Protein AF-A0A953H3J9-F1 (afdb_monomer_lite)

Sequence (188 aa):
MSQSDVQFYLTNGKVARFTVETGWIMENVHPNKLFSQPQIVVATPSSLAAFPSHHVALVDIATERQLGWAFPPEVSDIRLVSVEYFLEQTQNIRTDRPEPPKAGESAKGHVVAELAGVEPLHLEYSTIVRGKLDQRMVVNQLLSQPALLARREDDKGMTLLNIANLARLTFYPGPPERPTTAWPAQSV

Structure (mmCIF, N/CA/C/O backbone):
data_AF-A0A953H3J9-F1
#
_entry.id   AF-A0A953H3J9-F1
#
loop_
_atom_site.group_PDB
_atom_site.id
_atom_site.type_symbol
_atom_site.label_atom_id
_atom_site.label_alt_id
_atom_site.label_comp_id
_atom_site.label_asym_id
_atom_site.label_entity_id
_atom_site.label_seq_id
_atom_site.pdbx_PDB_ins_code
_atom_site.Cartn_x
_atom_site.Cartn_y
_atom_site.Cartn_z
_atom_site.occupancy
_atom_site.B_iso_or_equiv
_atom_site.auth_seq_id
_atom_site.auth_comp_id
_atom_site.auth_asym_id
_atom_site.auth_atom_id
_atom_site.pdbx_PDB_model_num
ATOM 1 N N . MET A 1 1 ? -0.580 16.442 22.863 1.00 70.00 1 MET A N 1
ATOM 2 C CA . MET A 1 1 ? -0.168 15.194 22.182 1.00 70.00 1 MET A CA 1
ATOM 3 C C . MET A 1 1 ? -0.601 15.300 20.730 1.00 70.00 1 MET A C 1
ATOM 5 O O . MET A 1 1 ? -1.676 15.839 20.498 1.00 70.00 1 MET A O 1
ATOM 9 N N . SER A 1 2 ? 0.237 14.912 19.764 1.00 89.81 2 SER A N 1
ATOM 10 C CA . SER A 1 2 ? -0.165 14.945 18.350 1.00 89.81 2 SER A CA 1
ATOM 11 C C . SER A 1 2 ? -1.103 13.777 18.054 1.00 89.81 2 SER A C 1
ATOM 13 O O . SER A 1 2 ? -0.903 12.675 18.568 1.00 89.81 2 SER A O 1
ATOM 15 N N . GLN A 1 3 ? -2.120 14.031 17.241 1.00 93.94 3 GLN A N 1
ATOM 16 C CA . GLN A 1 3 ? -3.081 13.029 16.803 1.00 93.94 3 GLN A CA 1
ATOM 17 C C . GLN A 1 3 ? -2.914 12.761 15.309 1.00 93.94 3 GLN A C 1
ATOM 19 O O . GLN A 1 3 ? -2.427 13.613 14.566 1.00 93.94 3 GLN A O 1
ATOM 24 N N . SER A 1 4 ? -3.294 11.559 14.900 1.00 96.12 4 SER A N 1
ATOM 25 C CA . SER A 1 4 ? -3.276 11.097 13.519 1.00 96.12 4 SER A CA 1
ATOM 26 C C . SER A 1 4 ? -4.639 10.517 13.175 1.00 96.12 4 SER A C 1
ATOM 28 O O . SER A 1 4 ? -5.205 9.759 13.970 1.00 96.12 4 SER A O 1
ATOM 30 N N . ASP A 1 5 ? -5.144 10.846 11.993 1.00 97.56 5 ASP A N 1
ATOM 31 C CA . ASP A 1 5 ? -6.379 10.260 11.488 1.00 97.56 5 ASP A CA 1
ATOM 32 C C . ASP A 1 5 ? -6.048 8.951 10.781 1.00 97.56 5 ASP A C 1
ATOM 34 O O . ASP A 1 5 ? -5.236 8.908 9.858 1.00 97.56 5 ASP A O 1
ATOM 38 N N . VAL A 1 6 ? -6.665 7.870 11.241 1.00 98.00 6 VAL A N 1
ATOM 39 C CA . VAL A 1 6 ? -6.447 6.513 10.749 1.00 98.00 6 VAL A CA 1
ATOM 40 C C . VAL A 1 6 ? -7.728 6.011 10.106 1.00 98.00 6 VAL A C 1
ATOM 42 O O . VAL A 1 6 ? -8.793 5.990 10.729 1.00 98.00 6 VAL A O 1
ATOM 45 N N . GLN A 1 7 ? -7.623 5.576 8.857 1.00 98.31 7 GLN A N 1
ATOM 46 C CA . GLN A 1 7 ? -8.726 5.019 8.092 1.00 98.31 7 GLN A CA 1
ATOM 47 C C . GLN A 1 7 ? -8.432 3.567 7.723 1.00 98.31 7 GLN A C 1
ATOM 49 O O . GLN A 1 7 ? -7.394 3.256 7.145 1.00 98.31 7 GLN A O 1
ATOM 54 N N . PHE A 1 8 ? -9.369 2.680 8.038 1.00 98.38 8 PHE A N 1
ATOM 55 C CA . PHE A 1 8 ? -9.342 1.274 7.654 1.00 98.38 8 PHE A CA 1
ATOM 56 C C . PHE A 1 8 ? -10.305 1.080 6.496 1.00 98.38 8 PHE A C 1
ATOM 58 O O . PHE A 1 8 ? -11.520 1.199 6.673 1.00 98.38 8 PHE A O 1
ATOM 65 N N . TYR A 1 9 ? -9.766 0.778 5.323 1.00 98.44 9 TYR A N 1
ATOM 66 C CA . TYR A 1 9 ? -10.551 0.460 4.141 1.00 98.44 9 TYR A CA 1
ATOM 67 C C . TYR A 1 9 ? -10.759 -1.045 4.114 1.00 98.44 9 TYR A C 1
ATOM 69 O O . TYR A 1 9 ? -9.801 -1.820 4.145 1.00 98.44 9 TYR A O 1
ATOM 77 N N . LEU A 1 10 ? -12.018 -1.458 4.113 1.00 98.38 10 LEU A N 1
ATOM 78 C CA . LEU A 1 10 ? -12.403 -2.855 4.190 1.00 98.38 10 LEU A CA 1
ATOM 79 C C . LEU A 1 10 ? -12.681 -3.417 2.800 1.00 98.38 10 LEU A C 1
ATOM 81 O O . LEU A 1 10 ? -13.131 -2.708 1.904 1.00 98.38 10 LEU A O 1
ATOM 85 N N . THR A 1 11 ? -12.505 -4.726 2.646 1.00 97.94 11 THR A N 1
ATOM 86 C CA . THR A 1 11 ? -12.709 -5.430 1.367 1.00 97.94 11 THR A CA 1
ATOM 87 C C . THR A 1 11 ? -14.149 -5.396 0.851 1.00 97.94 11 THR A C 1
ATOM 89 O O . THR A 1 11 ? -14.410 -5.723 -0.302 1.00 97.94 11 THR A O 1
ATOM 92 N N . ASN A 1 12 ? -15.098 -4.971 1.688 1.00 96.94 12 ASN A N 1
ATOM 93 C CA . ASN A 1 12 ? -16.498 -4.754 1.328 1.00 96.94 12 ASN A CA 1
ATOM 94 C C . ASN A 1 12 ? -16.815 -3.299 0.921 1.00 96.94 12 ASN A C 1
ATOM 96 O O . ASN A 1 12 ? -17.990 -2.938 0.855 1.00 96.94 12 ASN A O 1
ATOM 100 N N . GLY A 1 13 ? -15.799 -2.453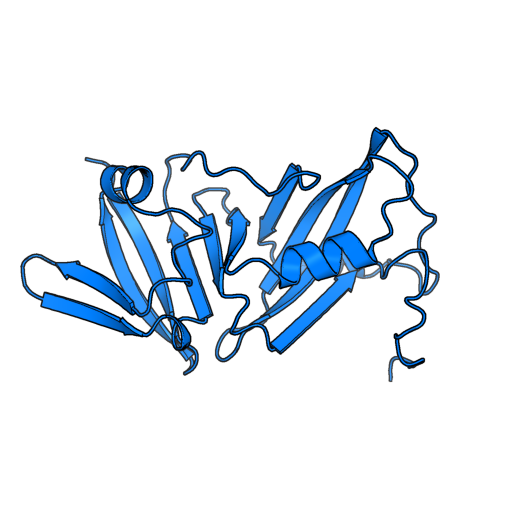 0.724 1.00 96.56 13 GLY A N 1
ATOM 101 C CA . GLY A 1 13 ? -15.952 -1.048 0.334 1.00 96.56 13 GLY A CA 1
ATOM 102 C C . GLY A 1 13 ? -16.269 -0.081 1.472 1.00 96.56 13 GLY A C 1
ATOM 103 O O . GLY A 1 13 ? -16.396 1.120 1.243 1.00 96.56 13 GLY A O 1
ATOM 104 N N . LYS A 1 14 ? -16.403 -0.557 2.716 1.00 97.88 14 LYS A N 1
ATOM 105 C CA . LYS A 1 14 ? -16.619 0.326 3.871 1.00 97.88 14 LYS A CA 1
ATOM 106 C C . LYS A 1 14 ? -15.305 0.906 4.376 1.00 97.88 14 LYS A C 1
ATOM 108 O O . LYS A 1 14 ? -14.266 0.255 4.333 1.00 97.88 14 LYS A O 1
ATOM 113 N N . VAL A 1 15 ? -15.390 2.102 4.954 1.00 98.19 15 VAL A N 1
ATOM 114 C CA . VAL A 1 15 ? -14.260 2.776 5.599 1.00 98.19 15 VAL A CA 1
ATOM 115 C C . VAL A 1 15 ? -14.596 3.048 7.060 1.00 98.19 15 VAL A C 1
ATOM 117 O O . VAL A 1 15 ? -15.596 3.704 7.356 1.00 98.19 15 VAL A O 1
ATOM 120 N N . ALA A 1 16 ? -13.761 2.558 7.975 1.00 98.00 16 ALA A N 1
ATOM 121 C CA . ALA A 1 16 ? -13.821 2.909 9.392 1.00 98.00 16 ALA A CA 1
ATOM 122 C C . ALA A 1 16 ? -12.760 3.969 9.703 1.00 98.00 16 ALA A C 1
ATOM 124 O O . ALA A 1 16 ? -11.637 3.874 9.215 1.00 98.00 16 ALA A O 1
ATOM 125 N N . ARG A 1 17 ? -13.111 4.984 10.497 1.00 98.06 17 ARG A N 1
ATOM 126 C CA . ARG A 1 17 ? -12.241 6.132 10.784 1.00 98.06 17 ARG A CA 1
ATOM 127 C C . ARG A 1 17 ? -12.049 6.294 12.281 1.00 98.06 17 ARG A C 1
ATOM 129 O O . ARG A 1 17 ? -13.020 6.223 13.032 1.00 98.06 17 ARG A O 1
ATOM 136 N N . PHE A 1 18 ? -10.812 6.539 12.687 1.00 97.56 18 PHE A N 1
ATOM 137 C CA . PHE A 1 18 ? -10.422 6.729 14.077 1.00 97.56 18 PHE A CA 1
ATOM 138 C C . PHE A 1 18 ? -9.365 7.817 14.173 1.00 97.56 18 PHE A C 1
ATOM 140 O O . PHE A 1 18 ? -8.574 8.000 13.255 1.00 97.56 18 PHE A O 1
ATOM 147 N N . THR A 1 19 ? -9.308 8.476 15.320 1.00 96.69 19 THR A N 1
ATOM 148 C CA . THR A 1 19 ? -8.196 9.356 15.667 1.00 96.69 19 THR A CA 1
ATOM 149 C C . THR A 1 19 ? -7.349 8.645 16.712 1.00 96.69 19 THR A C 1
ATOM 151 O O . THR A 1 19 ? -7.864 8.207 17.742 1.00 96.69 19 THR A O 1
ATOM 154 N N . VAL A 1 20 ? -6.057 8.492 16.434 1.00 95.56 20 VAL A N 1
ATOM 155 C CA . VAL A 1 20 ? -5.110 7.746 17.271 1.00 95.56 20 VAL A CA 1
ATOM 156 C C . VAL A 1 20 ? -3.949 8.664 17.637 1.00 95.56 20 VAL A C 1
ATOM 158 O O . VAL A 1 20 ? -3.554 9.531 16.858 1.00 95.56 20 VAL A O 1
ATOM 161 N N . GLU A 1 21 ? -3.396 8.508 18.836 1.00 94.94 21 GLU A N 1
ATOM 162 C CA . GLU A 1 21 ? -2.200 9.253 19.219 1.00 94.94 21 GLU A CA 1
ATOM 163 C C . GLU A 1 21 ? -1.016 8.860 18.325 1.00 94.94 21 GLU A C 1
ATOM 165 O O . GLU A 1 21 ? -0.670 7.684 18.210 1.00 94.94 21 GLU A O 1
ATOM 170 N N . THR A 1 22 ? -0.357 9.845 17.709 1.00 94.19 22 THR A N 1
ATOM 171 C CA . THR A 1 22 ? 0.735 9.578 16.760 1.00 94.19 22 THR A CA 1
ATOM 172 C C . THR A 1 22 ? 1.899 8.836 17.412 1.00 94.19 22 THR A C 1
ATOM 174 O O . THR A 1 22 ? 2.502 7.973 16.782 1.00 94.19 22 THR A O 1
ATOM 177 N N . GLY A 1 23 ? 2.213 9.158 18.674 1.00 93.88 23 GLY A N 1
ATOM 178 C CA . GLY A 1 23 ? 3.274 8.482 19.428 1.00 93.88 23 GLY A CA 1
ATOM 179 C C . GLY A 1 23 ? 3.002 6.987 19.570 1.00 93.88 23 GLY A C 1
ATOM 180 O O . GLY A 1 23 ? 3.878 6.173 19.290 1.00 93.88 23 GLY A O 1
ATOM 181 N N . TRP A 1 24 ? 1.749 6.623 19.862 1.00 94.81 24 TRP A N 1
ATOM 182 C CA . TRP A 1 24 ? 1.340 5.225 19.943 1.00 94.81 24 TRP A CA 1
ATOM 183 C C . TRP A 1 24 ? 1.543 4.492 18.613 1.00 94.81 24 TRP A C 1
ATOM 185 O O . TRP A 1 24 ? 2.073 3.381 18.613 1.00 94.81 24 TRP A O 1
ATOM 195 N N . ILE A 1 25 ? 1.185 5.115 17.480 1.00 94.75 25 ILE A N 1
ATOM 196 C CA . ILE A 1 25 ? 1.404 4.534 16.143 1.00 94.75 25 ILE A CA 1
ATOM 197 C C . ILE A 1 25 ? 2.894 4.273 15.914 1.00 94.75 25 ILE A C 1
ATOM 199 O O . ILE A 1 25 ? 3.264 3.174 15.513 1.00 94.75 25 ILE A O 1
ATOM 203 N N . MET A 1 26 ? 3.749 5.262 16.183 1.00 93.12 26 MET A N 1
ATOM 204 C CA . MET A 1 26 ? 5.194 5.149 15.959 1.00 93.12 26 MET A CA 1
ATOM 205 C C . MET A 1 26 ? 5.834 4.033 16.796 1.00 93.12 26 MET A C 1
ATOM 207 O O . MET A 1 26 ? 6.753 3.368 16.325 1.00 93.12 26 MET A O 1
ATOM 211 N N . GLU A 1 27 ? 5.347 3.817 18.017 1.00 93.38 27 GLU A N 1
ATOM 212 C CA . GLU A 1 27 ? 5.888 2.818 18.943 1.00 93.38 27 GLU A CA 1
ATOM 213 C C . GLU A 1 27 ? 5.333 1.405 18.712 1.00 93.38 27 GLU A C 1
ATOM 215 O O . GLU A 1 27 ? 6.044 0.424 18.928 1.00 93.38 27 GLU A O 1
ATOM 220 N N . ASN A 1 28 ? 4.073 1.280 18.278 1.00 94.12 28 ASN A N 1
ATOM 221 C CA . ASN A 1 28 ? 3.349 0.002 18.300 1.00 94.12 28 ASN A CA 1
ATOM 222 C C . ASN A 1 28 ? 2.985 -0.535 16.912 1.00 94.12 28 ASN A C 1
ATOM 224 O O . ASN A 1 28 ? 2.712 -1.730 16.769 1.00 94.12 28 ASN A O 1
ATOM 228 N N . VAL A 1 29 ? 2.981 0.306 15.877 1.00 94.38 29 VAL A N 1
ATOM 229 C CA . VAL A 1 29 ? 2.649 -0.120 14.515 1.00 94.38 29 VAL A CA 1
ATOM 230 C C . VAL A 1 29 ? 3.927 -0.357 13.727 1.00 94.38 29 VAL A C 1
ATOM 232 O O . VAL A 1 29 ? 4.693 0.558 13.433 1.00 94.38 29 VAL A O 1
ATOM 235 N N . HIS A 1 30 ? 4.126 -1.612 13.330 1.00 92.88 30 HIS A N 1
ATOM 236 C CA . HIS A 1 30 ? 5.190 -2.000 12.416 1.00 92.88 30 HIS A CA 1
ATOM 237 C C . HIS A 1 30 ? 4.581 -2.371 11.052 1.00 92.88 30 HIS A C 1
ATOM 239 O O . HIS A 1 30 ? 3.843 -3.360 10.991 1.00 92.88 30 HIS A O 1
ATOM 245 N N . PRO A 1 31 ? 4.911 -1.661 9.952 1.00 90.69 31 PRO A N 1
ATOM 246 C CA . PRO A 1 31 ? 4.329 -1.875 8.619 1.00 90.69 31 PRO A CA 1
ATOM 247 C C . PRO A 1 31 ? 4.267 -3.345 8.201 1.00 90.69 31 PRO A C 1
ATOM 249 O O . PRO A 1 31 ? 3.195 -3.891 7.961 1.00 90.69 31 PRO A O 1
ATOM 252 N N . ASN A 1 32 ? 5.409 -4.034 8.267 1.00 88.31 32 ASN A N 1
ATOM 253 C CA . ASN A 1 32 ? 5.539 -5.433 7.840 1.00 88.31 32 ASN A CA 1
ATOM 254 C C . ASN A 1 32 ? 4.907 -6.457 8.802 1.00 88.31 32 ASN A C 1
ATOM 256 O O . ASN A 1 32 ? 5.067 -7.658 8.611 1.00 88.31 32 ASN A O 1
ATOM 260 N N . LYS A 1 33 ? 4.252 -6.019 9.881 1.00 92.31 33 LYS A N 1
ATOM 261 C CA . LYS A 1 33 ? 3.587 -6.908 10.847 1.00 92.31 33 LYS A CA 1
ATOM 262 C C . LYS A 1 33 ? 2.113 -6.586 11.038 1.00 92.31 33 LYS A C 1
ATOM 264 O O . LYS A 1 33 ? 1.423 -7.380 11.670 1.00 92.31 33 LYS A O 1
ATOM 269 N N . LEU A 1 34 ? 1.630 -5.449 10.534 1.00 95.25 34 LEU A N 1
ATOM 270 C CA . LEU A 1 34 ? 0.257 -5.010 10.768 1.00 95.25 34 LEU A CA 1
ATOM 2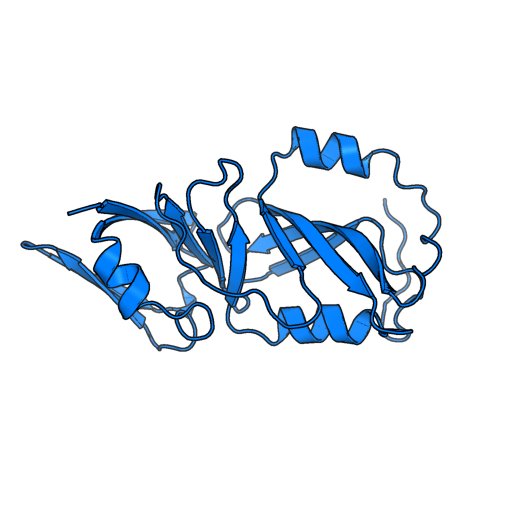71 C C . LEU A 1 34 ? -0.752 -6.043 10.245 1.00 95.25 34 LEU A C 1
ATOM 273 O O . LEU A 1 34 ? -1.601 -6.501 11.001 1.00 95.25 34 LEU A O 1
ATOM 277 N N . PHE A 1 35 ? -0.596 -6.477 8.991 1.00 96.19 35 PHE A N 1
ATOM 278 C CA . PHE A 1 35 ? -1.507 -7.441 8.359 1.00 96.19 35 PHE A CA 1
ATOM 279 C C . PHE A 1 35 ? -1.169 -8.909 8.635 1.00 96.19 35 PHE A C 1
ATOM 281 O O . PHE A 1 35 ? -1.992 -9.782 8.378 1.00 96.19 35 PHE A O 1
ATOM 288 N N . SER A 1 36 ? 0.007 -9.191 9.202 1.00 93.31 36 SER A N 1
ATOM 289 C CA . SER A 1 36 ? 0.399 -10.548 9.615 1.00 93.31 36 SER A CA 1
ATOM 290 C C . SER A 1 36 ? -0.295 -11.000 10.903 1.00 93.31 36 SER A C 1
ATOM 292 O O . SER A 1 36 ? -0.258 -12.177 11.253 1.00 93.31 36 SER A O 1
ATOM 294 N N . GLN A 1 37 ? -0.899 -10.068 11.641 1.00 94.44 37 GLN A N 1
ATOM 295 C CA . GLN A 1 37 ? -1.701 -10.372 12.822 1.00 94.44 37 GLN A CA 1
ATOM 296 C C . GLN A 1 37 ? -3.076 -10.912 12.403 1.00 94.44 37 GLN A C 1
ATOM 298 O O . GLN A 1 37 ? -3.587 -10.502 11.363 1.00 94.44 37 GLN A O 1
ATOM 303 N N . PRO A 1 38 ? -3.738 -11.768 13.205 1.00 96.12 38 PRO A N 1
ATOM 304 C CA . PRO A 1 38 ? -5.083 -12.256 12.881 1.00 96.12 38 PRO A CA 1
ATOM 305 C C . PRO A 1 38 ? -6.128 -11.136 12.783 1.00 96.12 38 PRO A C 1
ATOM 307 O O . PRO A 1 38 ? -7.060 -11.205 11.978 1.00 96.12 38 PRO A O 1
ATOM 310 N N . GLN A 1 39 ? -5.965 -10.103 13.610 1.00 97.00 39 GLN A N 1
ATOM 311 C CA . GLN A 1 39 ? -6.869 -8.967 13.699 1.00 97.00 39 GLN A CA 1
ATOM 312 C C . GLN A 1 39 ? -6.122 -7.700 14.110 1.00 97.00 39 GLN A C 1
ATOM 314 O O . GLN A 1 39 ? -5.125 -7.765 14.829 1.00 97.00 39 GLN A O 1
ATOM 319 N N . ILE A 1 40 ? -6.668 -6.556 13.716 1.00 97.31 40 ILE A N 1
ATOM 320 C CA . ILE A 1 40 ? -6.261 -5.230 14.166 1.00 97.31 40 ILE A CA 1
ATOM 321 C C . ILE A 1 40 ? -7.350 -4.714 15.101 1.00 97.31 40 ILE A C 1
ATOM 323 O O . ILE A 1 40 ? -8.529 -4.710 14.745 1.00 97.31 40 ILE A O 1
ATOM 327 N N . VAL A 1 41 ? -6.969 -4.298 16.305 1.00 96.88 41 VAL A N 1
ATOM 328 C CA . VAL A 1 41 ? -7.910 -3.839 17.330 1.00 96.88 41 VAL A CA 1
ATOM 329 C C . VAL A 1 41 ? -7.680 -2.361 17.599 1.00 96.88 41 VAL A C 1
ATOM 331 O O . VAL A 1 41 ? -6.551 -1.938 17.834 1.00 96.88 41 VAL A O 1
ATOM 334 N N . VAL A 1 42 ? -8.760 -1.586 17.581 1.00 96.50 42 VAL A N 1
ATOM 335 C CA . VAL A 1 42 ? -8.760 -0.159 17.898 1.00 96.50 42 VAL A CA 1
ATOM 336 C C . VAL A 1 42 ? -9.715 0.072 19.059 1.00 96.50 42 VAL A C 1
ATOM 338 O O . VAL A 1 42 ? -10.894 -0.273 18.984 1.00 96.50 42 VAL A O 1
ATOM 341 N N . ALA A 1 43 ? -9.200 0.644 20.143 1.00 95.50 43 ALA A N 1
ATOM 342 C CA . ALA A 1 43 ? -9.980 0.990 21.323 1.00 95.50 43 ALA A CA 1
ATOM 343 C C . ALA A 1 43 ? -10.143 2.509 21.416 1.00 95.50 43 ALA A C 1
ATOM 345 O O . ALA A 1 43 ? -9.179 3.259 21.265 1.00 95.50 43 ALA A O 1
ATOM 346 N N . THR A 1 44 ? -11.360 2.957 21.696 1.00 92.62 44 THR A N 1
ATOM 347 C CA . THR A 1 44 ? -11.661 4.327 22.123 1.00 92.62 44 THR A CA 1
ATOM 348 C C . THR A 1 44 ? -12.080 4.301 23.597 1.00 92.62 44 THR A C 1
ATOM 350 O O . THR A 1 44 ? -12.335 3.222 24.137 1.00 92.62 44 THR A O 1
ATOM 353 N N . PRO A 1 45 ? -12.220 5.454 24.277 1.00 93.69 45 PRO A N 1
ATOM 354 C CA . PRO A 1 45 ? -12.708 5.474 25.658 1.00 93.69 45 PRO A CA 1
ATOM 355 C C . PRO A 1 45 ? -14.081 4.810 25.863 1.00 93.69 45 PRO A C 1
ATOM 357 O O . PRO A 1 45 ? -14.405 4.420 26.979 1.00 93.69 45 PRO A O 1
ATOM 360 N N . SER A 1 46 ? -14.894 4.697 24.807 1.00 94.06 46 SER A N 1
ATOM 361 C CA . SER A 1 46 ? -16.274 4.201 24.870 1.00 94.06 46 SER A CA 1
ATOM 362 C C . SER A 1 46 ? -16.550 2.961 24.016 1.00 94.06 46 SER A C 1
ATOM 364 O O . SER A 1 46 ? -17.665 2.444 24.057 1.00 94.06 46 SER A O 1
ATOM 366 N N . SER A 1 47 ? -15.590 2.481 23.220 1.00 95.12 47 SER A N 1
ATOM 367 C CA . SER A 1 47 ? -15.832 1.374 22.290 1.00 95.12 47 SER A CA 1
ATOM 368 C C . SER A 1 47 ? -14.570 0.589 21.952 1.00 95.12 47 SER A C 1
ATOM 370 O O . SER A 1 47 ? -13.452 1.086 22.074 1.00 95.12 47 SER A O 1
ATOM 372 N N . LEU A 1 48 ? -14.769 -0.639 21.479 1.00 96.75 48 LEU A N 1
ATOM 373 C CA . LEU A 1 48 ? -13.726 -1.505 20.951 1.00 96.75 48 LEU A CA 1
ATOM 374 C C . LEU A 1 48 ? -14.150 -1.973 19.559 1.00 96.75 48 LEU A C 1
ATOM 376 O O . LEU A 1 48 ? -15.228 -2.546 19.402 1.00 96.75 48 LEU A O 1
ATOM 380 N N . ALA A 1 49 ? -13.303 -1.746 18.563 1.00 97.56 49 ALA A N 1
ATOM 381 C CA . ALA A 1 49 ? -13.474 -2.261 17.215 1.00 97.56 49 ALA A CA 1
ATOM 382 C C . ALA A 1 49 ? -12.360 -3.267 16.914 1.00 97.56 49 ALA A C 1
ATOM 384 O O . ALA A 1 49 ? -11.186 -2.988 17.149 1.00 97.56 49 ALA A O 1
ATOM 385 N N . ALA A 1 50 ? -12.724 -4.432 16.384 1.00 97.69 50 ALA A N 1
ATOM 386 C CA . ALA A 1 50 ? -11.780 -5.443 15.928 1.00 97.69 50 ALA A CA 1
ATOM 387 C C . ALA A 1 50 ? -12.018 -5.725 14.444 1.00 97.69 50 ALA A C 1
ATOM 389 O O . ALA A 1 50 ? -13.144 -5.993 14.021 1.00 97.69 50 ALA A O 1
ATOM 390 N N . PHE A 1 51 ? -10.947 -5.668 13.663 1.00 98.06 51 PHE A N 1
ATOM 391 C CA . PHE A 1 51 ? -10.951 -5.897 12.227 1.00 98.06 51 PHE A CA 1
ATOM 392 C C . PHE A 1 51 ? -10.137 -7.152 11.932 1.00 98.06 51 PHE A C 1
ATOM 394 O O . PHE A 1 51 ? -8.928 -7.136 12.163 1.00 98.06 51 PHE A O 1
ATOM 401 N N . PRO A 1 52 ? -10.735 -8.238 11.416 1.00 97.94 52 PRO A N 1
ATOM 402 C CA . PRO A 1 52 ? -9.952 -9.342 10.878 1.00 97.94 52 PRO A CA 1
ATOM 403 C C . PRO A 1 52 ? -9.027 -8.813 9.780 1.00 97.94 52 PRO A C 1
ATOM 405 O O . PRO A 1 52 ? -9.501 -8.159 8.851 1.00 97.94 52 PRO A O 1
ATOM 408 N N . SER A 1 53 ? -7.722 -9.077 9.863 1.00 96.94 53 SER A N 1
ATOM 409 C CA . SER A 1 53 ? -6.747 -8.423 8.971 1.00 96.94 53 SER A CA 1
ATOM 410 C C . SER A 1 53 ? -6.995 -8.738 7.496 1.00 96.94 53 SER A C 1
ATOM 412 O O . SER A 1 53 ? -6.809 -7.877 6.643 1.00 96.94 53 SER A O 1
ATOM 414 N N . HIS A 1 54 ? -7.500 -9.937 7.188 1.00 96.56 54 HIS A N 1
ATOM 415 C CA . HIS A 1 54 ? -7.871 -10.332 5.825 1.00 96.56 54 HIS A CA 1
ATOM 416 C C . HIS A 1 54 ? -9.065 -9.539 5.261 1.00 96.56 54 HIS A C 1
ATOM 418 O O . HIS A 1 54 ? -9.228 -9.476 4.051 1.00 96.56 54 HIS A O 1
ATOM 424 N N . HIS A 1 55 ? -9.874 -8.887 6.103 1.00 97.88 55 HIS A N 1
ATOM 425 C CA . HIS A 1 55 ? -10.936 -7.973 5.669 1.00 97.88 55 HIS A CA 1
ATOM 426 C C . HIS A 1 55 ? -10.478 -6.515 5.551 1.00 97.88 55 HIS A C 1
ATOM 428 O O . HIS A 1 55 ? -11.274 -5.676 5.136 1.00 97.88 55 HIS A O 1
ATOM 434 N N . VAL A 1 56 ? -9.228 -6.196 5.897 1.00 98.44 56 VAL A N 1
ATOM 435 C CA . VAL A 1 56 ? -8.656 -4.852 5.748 1.00 98.44 56 VAL A CA 1
ATOM 436 C C . VAL A 1 56 ? -7.823 -4.813 4.471 1.00 98.44 56 VAL A C 1
ATOM 438 O O . VAL A 1 56 ? -6.785 -5.467 4.379 1.00 98.44 56 VAL A O 1
ATOM 441 N N . ALA A 1 57 ? -8.282 -4.056 3.479 1.00 98.19 57 ALA A N 1
ATOM 442 C CA . ALA A 1 57 ? -7.613 -3.890 2.194 1.00 98.19 57 ALA A CA 1
ATOM 443 C C . ALA A 1 57 ? -6.425 -2.924 2.289 1.00 98.19 57 ALA A C 1
ATOM 445 O O . ALA A 1 57 ? -5.355 -3.205 1.755 1.00 98.19 57 ALA A O 1
ATOM 446 N N . LEU A 1 58 ? -6.586 -1.813 3.010 1.00 97.94 58 LEU A N 1
ATOM 447 C CA . LEU A 1 58 ? -5.485 -0.914 3.349 1.00 97.94 58 LEU A CA 1
ATOM 448 C C . LEU A 1 58 ? -5.771 -0.138 4.635 1.00 97.94 58 LEU A C 1
ATOM 450 O O . LEU A 1 58 ? -6.922 -0.004 5.064 1.00 97.94 58 LEU A O 1
ATOM 454 N N . VAL A 1 59 ? -4.705 0.393 5.227 1.00 98.25 59 VAL A N 1
ATOM 455 C CA . VAL A 1 59 ? -4.762 1.348 6.335 1.00 98.25 59 VAL A CA 1
ATOM 456 C C . VAL A 1 59 ? -4.086 2.635 5.903 1.00 98.25 59 VAL A C 1
ATOM 458 O O . VAL A 1 59 ? -2.927 2.627 5.503 1.00 98.25 59 VAL A O 1
ATOM 461 N N . ASP A 1 60 ? -4.806 3.739 5.998 1.00 97.88 60 ASP A N 1
ATOM 462 C CA . ASP A 1 60 ? -4.330 5.066 5.637 1.00 97.88 60 ASP A CA 1
ATOM 463 C C . ASP A 1 60 ? -4.186 5.921 6.898 1.00 97.88 60 ASP A C 1
ATOM 465 O O . ASP A 1 60 ? -5.103 5.984 7.715 1.00 97.88 60 ASP A O 1
ATOM 469 N N . ILE A 1 61 ? -3.015 6.522 7.092 1.00 97.81 61 ILE A N 1
ATOM 470 C CA . ILE A 1 61 ? -2.643 7.255 8.303 1.00 97.81 61 ILE A CA 1
ATOM 471 C C . ILE A 1 61 ? -2.237 8.664 7.892 1.00 97.81 61 ILE A C 1
ATOM 473 O O . ILE A 1 61 ? -1.141 8.864 7.367 1.00 97.81 61 ILE A O 1
ATOM 477 N N . ALA A 1 62 ? -3.097 9.640 8.170 1.00 97.19 62 ALA A N 1
ATOM 478 C CA . ALA A 1 62 ? -2.815 11.054 7.969 1.00 97.19 62 ALA A CA 1
ATOM 479 C C . ALA A 1 62 ? -2.175 11.654 9.229 1.00 97.19 62 ALA A C 1
ATOM 481 O O . ALA A 1 62 ? -2.707 11.557 10.339 1.00 97.19 62 ALA A O 1
ATOM 482 N N . THR A 1 63 ? -0.994 12.247 9.073 1.00 94.88 63 THR A N 1
ATOM 483 C CA . THR A 1 63 ? -0.211 12.812 10.174 1.00 94.88 63 THR A CA 1
ATOM 484 C C . THR A 1 63 ? 0.814 13.823 9.672 1.00 94.88 63 THR A C 1
ATOM 486 O O . THR A 1 63 ? 1.489 13.598 8.675 1.00 94.88 63 THR A O 1
ATOM 489 N N . GLU A 1 64 ? 0.998 14.916 10.410 1.00 91.69 64 GLU A N 1
ATOM 490 C CA . GLU A 1 64 ? 2.052 15.907 10.131 1.00 91.69 64 GLU A CA 1
ATOM 491 C C . GLU A 1 64 ? 3.447 15.417 10.570 1.00 91.69 64 GLU A C 1
ATOM 493 O O . GLU A 1 64 ? 4.462 16.037 10.258 1.00 91.69 64 GLU A O 1
ATOM 498 N N . ARG A 1 65 ? 3.524 14.320 11.338 1.00 88.50 65 ARG A N 1
ATOM 499 C CA . ARG A 1 65 ? 4.799 13.740 11.782 1.00 88.50 65 ARG A CA 1
ATOM 500 C C . ARG A 1 65 ? 5.275 12.655 10.832 1.00 88.50 65 ARG A C 1
ATOM 502 O O . ARG A 1 65 ? 4.528 11.739 10.498 1.00 88.50 65 ARG A O 1
ATOM 509 N N . GLN A 1 66 ? 6.566 12.681 10.524 1.00 85.88 66 GLN A N 1
ATOM 510 C CA . GLN A 1 66 ? 7.222 11.587 9.824 1.00 85.88 66 GLN A CA 1
ATOM 511 C C . GLN A 1 66 ? 7.268 10.338 10.718 1.00 85.88 66 GLN A C 1
ATOM 513 O O . GLN A 1 66 ? 7.841 10.363 11.805 1.00 85.88 66 GLN A O 1
ATOM 518 N N . LEU A 1 67 ? 6.682 9.233 10.247 1.00 88.69 67 LEU A N 1
ATOM 519 C CA . LEU A 1 67 ? 6.609 7.974 11.003 1.00 88.69 67 LEU A CA 1
ATOM 520 C C . LEU A 1 67 ? 7.940 7.199 11.039 1.00 88.69 67 LEU A C 1
ATOM 522 O O . LEU A 1 67 ? 8.070 6.244 11.795 1.00 88.69 67 LEU A O 1
ATOM 526 N N . GLY A 1 68 ? 8.933 7.597 10.235 1.00 86.69 68 GLY A N 1
ATOM 527 C CA . GLY A 1 68 ? 10.279 7.005 10.238 1.00 86.69 68 GLY A CA 1
ATOM 528 C C . GLY A 1 68 ? 10.360 5.568 9.708 1.00 86.69 68 GLY A C 1
ATOM 529 O O . GLY A 1 68 ? 11.407 4.934 9.811 1.00 86.69 68 GLY A O 1
ATOM 530 N N . TRP A 1 69 ? 9.273 5.039 9.146 1.00 92.25 69 TRP A N 1
ATOM 531 C CA . TRP A 1 69 ? 9.247 3.704 8.562 1.00 92.25 69 TRP A CA 1
ATOM 532 C C . TRP A 1 69 ? 10.103 3.629 7.299 1.00 92.25 69 TRP A C 1
ATOM 534 O O . TRP A 1 69 ? 9.996 4.475 6.413 1.00 92.25 69 TRP A O 1
ATOM 544 N N . ALA A 1 70 ? 10.953 2.607 7.230 1.00 87.94 70 ALA A N 1
ATOM 545 C CA . ALA A 1 70 ? 11.847 2.386 6.105 1.00 87.94 70 ALA A CA 1
ATOM 546 C C . ALA A 1 70 ? 11.160 1.586 4.992 1.00 87.94 70 ALA A C 1
ATOM 548 O O . ALA A 1 70 ? 10.410 0.642 5.257 1.00 87.94 70 ALA A O 1
ATOM 549 N N . PHE A 1 71 ? 11.475 1.934 3.747 1.00 86.12 71 PHE A N 1
ATOM 550 C CA . PHE A 1 71 ? 11.149 1.108 2.591 1.00 86.12 71 PHE A CA 1
ATOM 551 C C . PHE A 1 71 ? 12.045 -0.141 2.539 1.00 86.12 71 PHE A C 1
ATOM 553 O O . PHE A 1 71 ? 13.121 -0.160 3.150 1.00 86.12 71 PHE A O 1
ATOM 560 N N . PRO A 1 72 ? 11.618 -1.203 1.828 1.00 80.12 72 PRO A N 1
ATOM 561 C CA . PRO A 1 72 ? 12.469 -2.355 1.569 1.00 80.12 72 PRO A CA 1
ATOM 562 C C . PRO A 1 72 ? 13.806 -1.953 0.928 1.00 80.12 72 PRO A C 1
ATOM 564 O O . PRO A 1 72 ? 13.879 -0.918 0.261 1.00 80.12 72 PRO A O 1
ATOM 567 N N . PRO A 1 73 ? 14.855 -2.784 1.069 1.00 76.69 73 PRO A N 1
ATOM 568 C CA . PRO A 1 73 ? 16.088 -2.610 0.313 1.00 76.69 73 PRO A CA 1
ATOM 569 C C . PRO A 1 73 ? 15.802 -2.398 -1.185 1.00 76.69 73 PRO A C 1
ATOM 571 O O . PRO A 1 73 ? 14.799 -2.878 -1.710 1.00 76.69 73 PRO A O 1
ATOM 574 N N . GLU A 1 74 ? 16.657 -1.619 -1.853 1.00 78.94 74 GLU A N 1
ATOM 575 C CA . GLU A 1 74 ? 16.535 -1.221 -3.268 1.00 78.94 74 GLU A CA 1
ATOM 576 C C . GLU A 1 74 ? 15.375 -0.269 -3.610 1.00 78.94 74 GLU A C 1
ATOM 578 O O . GLU A 1 74 ? 15.467 0.415 -4.629 1.00 78.94 74 GLU A O 1
ATOM 583 N N . VAL A 1 75 ? 14.339 -0.146 -2.779 1.00 84.69 75 VAL A N 1
ATOM 584 C CA . VAL A 1 75 ? 13.274 0.855 -2.938 1.00 84.69 75 VAL A CA 1
ATOM 585 C C . VAL A 1 75 ? 13.650 2.105 -2.151 1.00 84.69 75 VAL A C 1
ATOM 587 O O . VAL A 1 75 ? 13.788 2.067 -0.931 1.00 84.69 75 VAL A O 1
ATOM 590 N N . SER A 1 76 ? 13.844 3.223 -2.847 1.00 86.50 76 SER A N 1
ATOM 591 C CA . SER A 1 76 ? 14.126 4.503 -2.193 1.00 86.50 76 SER A CA 1
ATOM 592 C C . SER A 1 76 ? 12.851 5.229 -1.787 1.00 86.50 76 SER A C 1
ATOM 594 O O . SER A 1 76 ? 12.870 5.954 -0.794 1.00 86.50 76 SER A O 1
ATOM 596 N N . ASP A 1 77 ? 11.760 5.032 -2.530 1.00 90.75 77 ASP A N 1
ATOM 597 C CA . ASP A 1 77 ? 10.482 5.672 -2.245 1.00 90.75 77 ASP A CA 1
ATOM 598 C C . ASP A 1 77 ? 9.304 4.996 -2.956 1.00 90.75 77 ASP A C 1
ATOM 600 O O . ASP A 1 77 ? 9.461 4.461 -4.055 1.00 90.75 77 ASP A O 1
ATOM 604 N N . ILE A 1 78 ? 8.120 5.079 -2.350 1.00 93.44 78 ILE A N 1
ATOM 605 C CA . ILE A 1 78 ? 6.829 4.780 -2.980 1.00 93.44 78 ILE A CA 1
ATOM 606 C C . ILE A 1 78 ? 5.845 5.849 -2.523 1.00 93.44 78 ILE A C 1
ATOM 608 O O . ILE A 1 78 ? 5.731 6.102 -1.324 1.00 93.44 78 ILE A O 1
ATOM 612 N N . ARG A 1 79 ? 5.111 6.452 -3.454 1.00 95.62 79 ARG A N 1
ATOM 613 C CA . ARG A 1 79 ? 4.191 7.560 -3.198 1.00 95.62 79 ARG A CA 1
ATOM 614 C C . ARG A 1 79 ? 2.878 7.366 -3.945 1.00 95.62 79 ARG A C 1
ATOM 616 O O . ARG A 1 79 ? 2.888 7.010 -5.118 1.00 95.62 79 ARG A O 1
ATOM 623 N N . LEU A 1 80 ? 1.765 7.648 -3.275 1.00 97.19 80 LEU A N 1
ATOM 624 C CA . LEU A 1 80 ? 0.460 7.830 -3.904 1.00 97.19 80 LEU A CA 1
ATOM 625 C C . LEU A 1 80 ? 0.451 9.114 -4.730 1.00 97.19 80 LEU A C 1
ATOM 627 O O . LEU A 1 80 ? 0.893 10.167 -4.266 1.00 97.19 80 LEU A O 1
ATOM 631 N N . VAL A 1 81 ? -0.070 9.016 -5.945 1.00 96.94 81 VAL A N 1
ATOM 632 C CA . VAL A 1 81 ? -0.207 10.137 -6.873 1.00 96.94 81 VAL A CA 1
ATOM 633 C C . VAL A 1 81 ? -1.639 10.221 -7.384 1.00 96.94 81 VAL A C 1
ATOM 635 O O . VAL A 1 81 ? -2.353 9.215 -7.413 1.00 96.94 81 VAL A O 1
ATOM 638 N N . SER A 1 82 ? -2.050 11.413 -7.809 1.00 95.88 82 SER A N 1
ATOM 639 C CA . SER A 1 82 ? -3.347 11.600 -8.448 1.00 95.88 82 SER A CA 1
ATOM 640 C C . SER A 1 82 ? -3.433 10.850 -9.780 1.00 95.88 82 SER A C 1
ATOM 642 O O . SER A 1 82 ? -2.420 10.526 -10.415 1.00 95.88 82 SER A O 1
ATOM 644 N N . VAL A 1 83 ? -4.664 10.584 -10.222 1.00 95.31 83 VAL A N 1
ATOM 645 C CA . VAL A 1 83 ? -4.920 9.954 -11.525 1.00 95.31 83 VAL A CA 1
ATOM 646 C C . VAL A 1 83 ? -4.405 10.853 -12.644 1.00 95.31 83 VAL A C 1
ATOM 648 O O . VAL A 1 83 ? -3.793 10.372 -13.590 1.00 95.31 83 VAL A O 1
ATOM 651 N N . GLU A 1 84 ? -4.599 12.164 -12.517 1.00 95.00 84 GLU A N 1
ATOM 652 C CA . GLU A 1 84 ? -4.164 13.161 -13.490 1.00 95.00 84 GLU A CA 1
ATOM 653 C C . GLU A 1 84 ? -2.644 13.129 -13.652 1.00 95.00 84 GLU A C 1
ATOM 655 O O . GLU A 1 84 ? -2.152 12.968 -14.768 1.00 95.00 84 GLU A O 1
ATOM 660 N N . TYR A 1 85 ? -1.903 13.174 -12.539 1.00 94.31 85 TYR A N 1
ATOM 661 C CA . TYR A 1 85 ? -0.446 13.077 -12.560 1.00 94.31 85 TYR A CA 1
ATOM 662 C C . TYR A 1 85 ? 0.011 11.752 -13.172 1.00 94.31 85 TYR A C 1
ATOM 664 O O . TYR A 1 85 ? 0.881 11.725 -14.040 1.00 94.31 85 TYR A O 1
ATOM 672 N N . PHE A 1 86 ? -0.596 10.641 -12.749 1.00 94.19 86 PHE A N 1
ATOM 673 C CA . PHE A 1 86 ? -0.275 9.326 -13.286 1.00 94.19 86 PHE A CA 1
ATOM 674 C C . PHE A 1 86 ? -0.474 9.270 -14.805 1.00 94.19 86 PHE A C 1
ATOM 676 O O . PHE A 1 86 ? 0.395 8.778 -15.526 1.00 94.19 86 PHE A O 1
ATOM 683 N N . LEU A 1 87 ? -1.595 9.785 -15.311 1.00 92.38 87 LEU A N 1
ATOM 684 C CA . LEU A 1 87 ? -1.880 9.813 -16.742 1.00 92.38 87 LEU A CA 1
ATOM 685 C C . LEU A 1 87 ? -0.878 10.701 -17.485 1.00 92.38 87 LEU A C 1
ATOM 687 O O . LEU A 1 87 ? -0.352 10.268 -18.504 1.00 92.38 87 LEU A O 1
ATOM 691 N N . GLU A 1 88 ? -0.536 11.879 -16.966 1.00 91.81 88 GLU A N 1
ATOM 692 C CA . GLU A 1 88 ? 0.490 12.745 -17.566 1.00 91.81 88 GLU A CA 1
ATOM 693 C C . GLU A 1 88 ? 1.847 12.038 -17.699 1.00 91.81 88 GLU A C 1
ATOM 695 O O . GLU A 1 88 ? 2.502 12.139 -18.740 1.00 91.81 88 GLU A O 1
ATOM 700 N N . GLN A 1 89 ? 2.258 11.281 -16.675 1.00 88.81 89 GLN A N 1
ATOM 701 C CA . GLN A 1 89 ? 3.527 10.548 -16.707 1.00 88.81 89 GLN A CA 1
ATOM 702 C C . GLN A 1 89 ? 3.482 9.301 -17.604 1.00 88.81 89 GLN A C 1
ATOM 704 O O . GLN A 1 89 ? 4.510 8.892 -18.148 1.00 88.81 89 GLN A O 1
ATOM 709 N N . THR A 1 90 ? 2.309 8.682 -17.777 1.00 86.94 90 THR A N 1
ATOM 710 C CA . THR A 1 90 ? 2.181 7.384 -18.462 1.00 86.94 90 THR A CA 1
ATOM 711 C C . THR A 1 90 ? 1.660 7.460 -19.897 1.00 86.94 90 THR A C 1
ATOM 713 O O . THR A 1 90 ? 1.924 6.546 -20.678 1.00 86.94 90 THR A O 1
ATOM 716 N N . GLN A 1 91 ? 1.006 8.557 -20.294 1.00 80.12 91 GLN A N 1
ATOM 717 C CA . GLN A 1 91 ? 0.416 8.750 -21.629 1.00 80.12 91 GLN A CA 1
ATOM 718 C C . GLN A 1 91 ? 1.419 8.603 -22.780 1.00 80.12 91 GLN A C 1
ATOM 720 O O . GLN A 1 91 ? 1.054 8.148 -23.861 1.00 80.12 91 GLN A O 1
ATOM 725 N N . ASN A 1 92 ? 2.681 8.976 -22.553 1.00 67.62 92 ASN A N 1
ATOM 726 C CA . ASN A 1 92 ? 3.735 8.950 -23.570 1.00 67.62 92 ASN A CA 1
ATOM 727 C C . ASN A 1 92 ? 4.707 7.778 -23.410 1.00 67.62 92 ASN A C 1
ATOM 729 O O . ASN A 1 92 ? 5.741 7.741 -24.088 1.00 67.62 92 ASN A O 1
ATOM 733 N N . ILE A 1 93 ? 4.411 6.825 -22.521 1.00 69.19 93 ILE A N 1
ATOM 734 C CA . ILE A 1 93 ? 5.209 5.608 -22.427 1.00 69.19 93 ILE A CA 1
ATOM 735 C C . ILE A 1 93 ? 5.031 4.861 -23.746 1.00 69.19 93 ILE A C 1
ATOM 737 O O . ILE A 1 93 ? 3.966 4.323 -24.046 1.00 69.19 93 ILE A O 1
ATOM 741 N N . ARG A 1 94 ? 6.090 4.887 -24.562 1.00 59.25 94 ARG A N 1
ATOM 742 C CA . ARG A 1 94 ? 6.147 4.187 -25.845 1.00 59.25 94 ARG A CA 1
ATOM 743 C C . ARG A 1 94 ? 5.751 2.724 -25.635 1.00 59.25 94 ARG A C 1
ATOM 745 O O . ARG A 1 94 ? 6.077 2.124 -24.617 1.00 59.25 94 ARG A O 1
ATOM 752 N N . 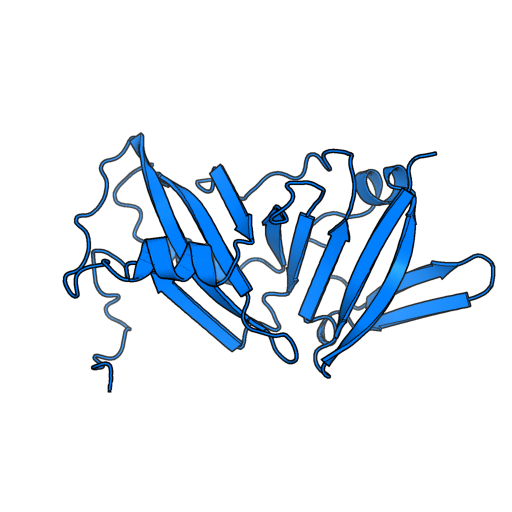THR A 1 95 ? 5.095 2.136 -26.632 1.00 58.59 95 THR A N 1
ATOM 753 C CA . THR A 1 95 ? 4.750 0.702 -26.660 1.00 58.59 95 THR A CA 1
ATOM 754 C C . THR A 1 95 ? 5.972 -0.220 -26.596 1.00 58.59 95 THR A C 1
ATOM 756 O O . THR A 1 95 ? 5.829 -1.422 -26.362 1.00 58.59 95 THR A O 1
ATOM 759 N N . ASP A 1 96 ? 7.168 0.335 -26.792 1.00 63.03 96 ASP A N 1
ATOM 760 C CA . ASP A 1 96 ? 8.435 -0.371 -26.687 1.00 63.03 96 ASP A CA 1
ATOM 761 C C . ASP A 1 96 ? 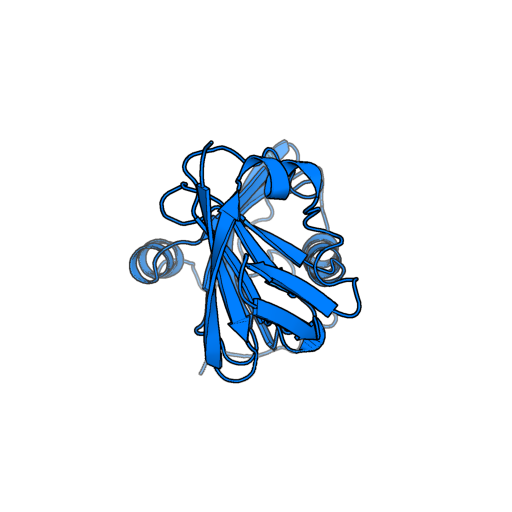8.920 -0.431 -25.238 1.00 63.03 96 ASP A C 1
ATOM 763 O O . ASP A 1 96 ? 8.780 0.507 -24.452 1.00 63.03 96 ASP A O 1
ATOM 767 N N . ARG A 1 97 ? 9.520 -1.566 -24.883 1.00 69.38 97 ARG A N 1
ATOM 768 C CA . ARG A 1 97 ? 10.078 -1.779 -23.548 1.00 69.38 97 ARG A CA 1
ATOM 769 C C . ARG A 1 97 ? 11.222 -0.793 -23.292 1.00 69.38 97 ARG A C 1
ATOM 771 O O . ARG A 1 97 ? 12.029 -0.572 -24.195 1.00 69.38 97 ARG A O 1
ATOM 778 N N . PRO A 1 98 ? 11.318 -0.231 -22.077 1.00 73.25 98 PRO A N 1
ATOM 779 C CA . PRO A 1 98 ? 12.404 0.670 -21.728 1.00 73.25 98 PRO A CA 1
ATOM 780 C C . PRO A 1 98 ? 13.733 -0.082 -21.775 1.00 73.25 98 PRO A C 1
ATOM 782 O O . PRO A 1 98 ? 13.791 -1.276 -21.468 1.00 73.25 98 PRO A O 1
ATOM 785 N N . GLU A 1 99 ? 14.812 0.618 -22.118 1.00 73.31 99 GLU A N 1
ATOM 786 C CA . GLU A 1 99 ? 16.151 0.070 -21.918 1.00 73.31 99 GLU A CA 1
ATOM 787 C C . GLU A 1 99 ? 16.391 -0.166 -20.418 1.00 73.31 99 GLU A C 1
ATOM 789 O O . GLU A 1 99 ? 15.946 0.630 -19.583 1.00 73.31 99 GLU A O 1
ATOM 794 N N . PRO A 1 100 ? 17.067 -1.264 -20.041 1.00 72.00 100 PRO A N 1
ATOM 795 C CA . PRO A 1 100 ? 17.358 -1.522 -18.645 1.00 72.00 100 PRO A CA 1
ATOM 796 C C . PRO A 1 100 ? 18.297 -0.434 -18.092 1.00 72.00 100 PRO A C 1
ATOM 798 O O . PRO A 1 100 ? 19.335 -0.163 -18.702 1.00 72.00 100 PRO A O 1
ATOM 801 N N . PRO A 1 101 ? 17.968 0.171 -16.936 1.00 71.88 101 PRO A N 1
ATOM 802 C CA . PRO A 1 101 ? 18.823 1.174 -16.304 1.00 71.88 101 PRO A CA 1
ATOM 803 C C . PRO A 1 101 ? 20.172 0.568 -15.891 1.00 71.88 101 PRO A C 1
ATOM 805 O O . PRO A 1 101 ? 20.272 -0.634 -15.611 1.00 71.88 101 PRO A O 1
ATOM 808 N N . LYS A 1 102 ? 21.230 1.386 -15.844 1.00 77.06 102 LYS A N 1
ATOM 809 C CA . LYS A 1 102 ? 22.567 0.908 -15.459 1.00 77.06 102 LYS A CA 1
ATOM 810 C C . LYS A 1 102 ? 22.667 0.741 -13.946 1.00 77.06 102 LYS A C 1
ATOM 812 O O . LYS A 1 102 ? 21.971 1.389 -13.169 1.00 77.06 102 LYS A O 1
ATOM 817 N N . ALA A 1 103 ? 23.586 -0.119 -13.513 1.00 77.62 103 ALA A N 1
ATOM 818 C CA . ALA A 1 103 ? 23.890 -0.257 -12.094 1.00 77.62 103 ALA A CA 1
ATOM 819 C C . ALA A 1 103 ? 24.361 1.088 -11.504 1.00 77.62 103 ALA A C 1
ATOM 821 O O . ALA A 1 103 ? 25.202 1.769 -12.084 1.00 77.62 103 ALA A O 1
ATOM 822 N N . GLY A 1 104 ? 23.821 1.446 -10.344 1.00 74.00 104 GLY A N 1
ATOM 823 C CA . GLY A 1 104 ? 24.002 2.719 -9.656 1.00 74.00 104 GLY A CA 1
ATOM 824 C C . GLY A 1 104 ? 22.960 3.782 -10.013 1.00 74.00 104 GLY A C 1
ATOM 825 O O . GLY A 1 104 ? 22.839 4.755 -9.272 1.00 74.00 104 GLY A O 1
ATOM 826 N N . GLU A 1 105 ? 22.195 3.616 -11.095 1.00 80.50 105 GLU A N 1
ATOM 827 C CA . GLU A 1 105 ? 21.199 4.608 -11.507 1.00 80.50 105 GLU A CA 1
ATOM 828 C C . GLU A 1 105 ? 19.902 4.479 -10.696 1.00 80.50 105 GLU A C 1
ATOM 830 O O . GLU A 1 105 ? 19.486 3.388 -10.291 1.00 80.50 105 GLU A O 1
ATOM 835 N N . SER A 1 106 ? 19.261 5.623 -10.452 1.00 79.69 106 SER A N 1
ATOM 836 C CA . SER A 1 106 ? 17.901 5.662 -9.922 1.00 79.69 106 SER A CA 1
ATOM 837 C C . SER A 1 106 ? 16.929 5.408 -11.066 1.00 79.69 106 SER A C 1
ATOM 839 O O . SER A 1 106 ? 17.000 6.082 -12.094 1.00 79.69 106 SER A O 1
ATOM 841 N N . ALA A 1 107 ? 16.018 4.460 -10.887 1.00 81.62 107 ALA A N 1
ATOM 842 C CA . ALA A 1 107 ? 14.920 4.231 -11.809 1.00 81.62 107 ALA A CA 1
ATOM 843 C C . ALA A 1 107 ? 13.606 4.645 -11.151 1.00 81.62 107 ALA A C 1
ATOM 845 O O . ALA A 1 107 ? 13.356 4.341 -9.984 1.00 81.62 107 ALA A O 1
ATOM 846 N N . LYS A 1 108 ? 12.769 5.329 -11.927 1.00 86.62 108 LYS A N 1
ATOM 847 C CA . LYS A 1 108 ? 11.395 5.650 -11.561 1.00 86.62 108 LYS A CA 1
ATOM 848 C C . LYS A 1 108 ? 10.433 4.821 -12.391 1.00 86.62 108 LYS A C 1
ATOM 850 O O . LYS A 1 108 ? 10.711 4.531 -13.555 1.00 86.62 108 LYS A O 1
ATOM 855 N N . GLY A 1 109 ? 9.307 4.468 -11.798 1.00 88.75 109 GLY A N 1
ATOM 856 C CA . GLY A 1 109 ? 8.201 3.855 -12.511 1.00 88.75 109 GLY A CA 1
ATOM 857 C C . GLY A 1 109 ? 6.881 4.155 -11.830 1.00 88.75 109 GLY A C 1
ATOM 858 O O . GLY A 1 109 ? 6.833 4.665 -10.709 1.00 88.75 109 GLY A O 1
ATOM 859 N N . HIS A 1 110 ? 5.807 3.806 -12.520 1.00 92.50 110 HIS A N 1
ATOM 860 C CA . HIS A 1 110 ? 4.450 3.977 -12.041 1.00 92.50 110 HIS A CA 1
ATOM 861 C C . HIS A 1 110 ? 3.752 2.627 -11.938 1.00 92.50 110 HIS A C 1
ATOM 863 O O . HIS A 1 110 ? 4.031 1.700 -12.703 1.00 92.50 110 HIS A O 1
ATOM 869 N N . VAL A 1 111 ? 2.852 2.502 -10.969 1.00 92.56 111 VAL A N 1
ATOM 870 C CA . VAL A 1 111 ? 2.104 1.276 -10.708 1.00 92.56 111 VAL A CA 1
ATOM 871 C C . VAL A 1 111 ? 0.642 1.602 -10.470 1.00 92.56 111 VAL A C 1
ATOM 873 O O . VAL A 1 111 ? 0.326 2.528 -9.729 1.00 92.56 111 VAL A O 1
ATOM 876 N N . VAL A 1 112 ? -0.241 0.804 -11.064 1.00 95.69 112 VAL A N 1
ATOM 877 C CA . VAL A 1 112 ? -1.647 0.732 -10.660 1.00 95.69 112 VAL A CA 1
ATOM 878 C C . VAL A 1 112 ? -1.815 -0.496 -9.778 1.00 95.69 112 VAL A C 1
ATOM 880 O O . VAL A 1 112 ? -1.535 -1.615 -10.220 1.00 95.69 112 VAL A O 1
ATOM 883 N N . ALA A 1 113 ? -2.237 -0.278 -8.536 1.00 96.50 113 ALA A N 1
ATOM 884 C CA . ALA A 1 113 ? -2.534 -1.321 -7.565 1.00 96.50 113 ALA A CA 1
ATOM 885 C C . ALA A 1 113 ? -4.041 -1.373 -7.304 1.00 96.50 113 ALA A C 1
ATOM 887 O O . ALA A 1 113 ? -4.642 -0.403 -6.846 1.00 96.50 113 ALA A O 1
ATOM 888 N N . GLU A 1 114 ? -4.648 -2.524 -7.567 1.00 97.31 114 GLU A N 1
ATOM 889 C CA . GLU A 1 114 ? -6.065 -2.771 -7.310 1.00 97.31 114 GLU A CA 1
ATOM 890 C C . GLU A 1 114 ? -6.213 -3.715 -6.134 1.00 97.31 114 GLU A C 1
ATOM 892 O O . GLU A 1 114 ? -5.765 -4.862 -6.186 1.00 97.31 114 GLU A O 1
ATOM 897 N N . LEU A 1 115 ? -6.853 -3.224 -5.079 1.00 97.44 115 LEU A N 1
ATOM 898 C CA . LEU A 1 115 ? -7.164 -3.988 -3.881 1.00 97.44 115 LEU A CA 1
ATOM 899 C C . LEU A 1 115 ? -8.656 -4.323 -3.866 1.00 97.44 115 LEU A C 1
ATOM 901 O O . LEU A 1 115 ? -9.486 -3.555 -4.352 1.00 97.44 115 LEU A O 1
ATOM 905 N N . ALA A 1 116 ? -9.017 -5.455 -3.271 1.00 97.06 116 ALA A N 1
ATOM 906 C CA . ALA A 1 116 ? -10.415 -5.831 -3.112 1.00 97.06 116 ALA A CA 1
ATOM 907 C C . ALA A 1 116 ? -11.201 -4.741 -2.359 1.00 97.06 116 ALA A C 1
ATOM 909 O O . ALA A 1 116 ? -10.829 -4.354 -1.252 1.00 97.06 116 ALA A O 1
ATOM 910 N N . GLY A 1 117 ? -12.298 -4.266 -2.956 1.00 94.56 117 GLY A N 1
ATOM 911 C CA . GLY A 1 117 ? -13.200 -3.286 -2.344 1.00 94.56 117 GLY A CA 1
ATOM 912 C C . GLY A 1 117 ? -12.653 -1.859 -2.249 1.00 94.56 117 GLY A C 1
ATOM 913 O O . GLY A 1 117 ? -13.272 -1.037 -1.581 1.00 94.56 117 GLY A O 1
ATOM 914 N N . VAL A 1 118 ? -11.523 -1.551 -2.886 1.00 96.50 118 VAL A N 1
ATOM 915 C CA . VAL A 1 118 ? -10.941 -0.202 -2.906 1.00 96.50 118 VAL A CA 1
ATOM 916 C C . VAL A 1 118 ? -10.775 0.246 -4.352 1.00 96.50 118 VAL A C 1
ATOM 918 O O . VAL A 1 118 ? -10.458 -0.564 -5.222 1.00 96.50 118 VAL A O 1
ATOM 921 N N . GLU A 1 119 ? -10.987 1.536 -4.602 1.00 95.88 119 GLU A N 1
ATOM 922 C CA . GLU A 1 119 ? -10.675 2.141 -5.896 1.00 95.88 119 GLU A CA 1
ATOM 923 C C . GLU A 1 119 ? -9.192 1.930 -6.265 1.00 95.88 119 GLU A C 1
ATOM 925 O O . GLU A 1 119 ? -8.339 1.867 -5.370 1.00 95.88 119 GLU A O 1
ATOM 930 N N . PRO A 1 120 ? -8.855 1.827 -7.564 1.00 96.94 120 PRO A N 1
ATOM 931 C CA . PRO A 1 120 ? -7.474 1.656 -8.000 1.00 96.94 120 PRO A CA 1
ATOM 932 C C . PRO A 1 120 ? -6.556 2.761 -7.465 1.00 96.94 120 PRO A C 1
ATOM 934 O O . PRO A 1 120 ? -6.822 3.955 -7.619 1.00 96.94 120 PRO A O 1
ATOM 937 N N . LEU A 1 121 ? -5.439 2.352 -6.868 1.00 97.50 121 LEU A N 1
ATOM 938 C CA . LEU A 1 121 ? -4.413 3.255 -6.362 1.00 97.50 121 LEU A CA 1
ATOM 939 C C . LEU A 1 121 ? -3.332 3.452 -7.416 1.00 97.50 121 LEU A C 1
ATOM 941 O O . LEU A 1 121 ? -2.836 2.485 -7.999 1.00 97.50 121 LEU A O 1
ATOM 945 N N . HIS A 1 122 ? -2.929 4.703 -7.605 1.00 97.25 122 HIS A N 1
ATOM 946 C CA . HIS A 1 122 ? -1.864 5.082 -8.521 1.00 97.25 122 HIS A CA 1
ATOM 947 C C . HIS A 1 122 ? -0.629 5.435 -7.702 1.00 97.25 122 HIS A C 1
ATOM 949 O O . HIS A 1 122 ? -0.685 6.248 -6.778 1.00 97.25 122 HIS A O 1
ATOM 955 N N . LEU A 1 123 ? 0.480 4.774 -8.012 1.00 95.81 123 LEU A N 1
ATOM 956 C CA . LEU A 1 123 ? 1.721 4.864 -7.260 1.00 95.81 123 LEU A CA 1
ATOM 957 C C . LEU A 1 123 ? 2.856 5.293 -8.188 1.00 95.81 123 LEU A C 1
ATOM 959 O O . LEU A 1 123 ? 2.985 4.767 -9.291 1.00 95.81 123 LEU A O 1
ATOM 963 N N . GLU A 1 124 ? 3.712 6.194 -7.721 1.00 94.56 124 GLU A N 1
ATOM 964 C CA . GLU A 1 124 ? 5.078 6.353 -8.222 1.00 94.56 124 GLU A CA 1
ATOM 965 C C . GLU A 1 124 ? 6.017 5.595 -7.284 1.00 94.56 124 GLU A C 1
ATOM 967 O O . GLU A 1 124 ? 5.883 5.676 -6.062 1.00 94.56 124 GLU A O 1
ATOM 972 N N . TYR A 1 125 ? 6.984 4.872 -7.839 1.00 91.19 125 TYR A N 1
ATOM 973 C CA . TYR A 1 125 ? 8.066 4.285 -7.062 1.00 91.19 125 TYR A CA 1
ATOM 974 C C . TYR A 1 125 ? 9.421 4.703 -7.620 1.00 91.19 125 TYR A C 1
ATOM 976 O O . TYR A 1 125 ? 9.603 4.882 -8.825 1.00 91.19 125 TYR A O 1
ATOM 984 N N . SER A 1 126 ? 10.386 4.830 -6.716 1.00 89.50 126 SER A N 1
ATOM 985 C CA . SER A 1 126 ? 11.791 5.061 -7.025 1.00 89.50 126 SER A CA 1
ATOM 986 C C . SER A 1 126 ? 12.625 3.903 -6.482 1.00 89.50 126 SER A C 1
ATOM 988 O O . SER A 1 126 ? 12.430 3.442 -5.355 1.00 89.50 126 SER A O 1
ATOM 990 N N . THR A 1 127 ? 13.564 3.414 -7.287 1.00 85.06 127 THR A N 1
ATOM 991 C CA . THR A 1 127 ? 14.471 2.320 -6.928 1.00 85.06 127 THR A CA 1
ATOM 992 C C . THR A 1 127 ? 15.910 2.660 -7.292 1.00 85.06 127 THR A C 1
ATOM 994 O O . THR A 1 127 ? 16.160 3.390 -8.246 1.00 85.06 127 THR A O 1
ATOM 997 N N . ILE A 1 128 ? 16.868 2.122 -6.537 1.00 80.44 128 ILE A N 1
ATOM 998 C CA . ILE A 1 128 ? 18.294 2.192 -6.865 1.00 80.44 128 ILE A CA 1
ATOM 999 C C . ILE A 1 128 ? 18.711 0.864 -7.489 1.00 80.44 128 ILE A C 1
ATOM 1001 O O . ILE A 1 128 ? 18.694 -0.184 -6.839 1.00 80.44 128 ILE A O 1
ATOM 1005 N N . VAL A 1 129 ? 19.134 0.910 -8.748 1.00 74.31 129 VAL A N 1
ATOM 1006 C CA . VAL A 1 129 ? 19.484 -0.276 -9.530 1.00 74.31 129 VAL A CA 1
ATOM 1007 C C . VAL A 1 129 ? 20.855 -0.769 -9.085 1.00 74.31 129 VAL A C 1
ATOM 1009 O O . VAL A 1 129 ? 21.869 -0.185 -9.430 1.00 74.31 129 VAL A O 1
ATOM 1012 N N . ARG A 1 130 ? 20.941 -1.845 -8.300 1.00 66.44 130 ARG A N 1
ATOM 1013 C CA . ARG A 1 130 ? 22.244 -2.357 -7.812 1.00 66.44 130 ARG A CA 1
ATOM 1014 C C . ARG A 1 130 ? 22.955 -3.320 -8.775 1.00 66.44 130 ARG A C 1
ATOM 1016 O O . ARG A 1 130 ? 24.099 -3.689 -8.535 1.00 66.44 130 ARG A O 1
ATOM 1023 N N . GLY A 1 131 ? 22.315 -3.707 -9.877 1.00 64.19 131 GLY A N 1
ATOM 1024 C CA . GLY A 1 131 ? 22.856 -4.631 -10.879 1.00 64.19 131 GLY A CA 1
ATOM 1025 C C . GLY A 1 131 ? 21.834 -4.921 -11.976 1.00 64.19 131 GLY A C 1
ATOM 1026 O O . GLY A 1 131 ? 20.823 -4.225 -12.057 1.00 64.19 131 GLY A O 1
ATOM 1027 N N . LYS A 1 132 ? 22.046 -5.982 -12.775 1.00 55.22 132 LYS A N 1
ATOM 1028 C CA . LYS A 1 132 ? 20.983 -6.606 -13.590 1.00 55.22 132 LYS A CA 1
ATOM 1029 C C . LYS A 1 132 ? 19.975 -7.270 -12.651 1.00 55.22 132 LYS A C 1
ATOM 1031 O O . LYS A 1 132 ? 19.902 -8.490 -12.554 1.00 55.22 132 LYS A O 1
ATOM 1036 N N . LEU A 1 133 ? 19.302 -6.457 -11.850 1.00 55.22 133 LEU A N 1
ATOM 1037 C CA . LEU A 1 133 ? 18.259 -6.898 -10.959 1.00 55.22 133 LEU A CA 1
ATOM 1038 C C . LEU A 1 133 ? 17.165 -7.410 -11.887 1.00 55.22 133 LEU A C 1
ATOM 1040 O O . LEU A 1 133 ? 16.528 -6.628 -12.592 1.00 55.22 133 LEU A O 1
ATOM 1044 N N . ASP A 1 134 ? 17.033 -8.730 -11.963 1.00 59.41 134 ASP A N 1
ATOM 1045 C CA . ASP A 1 134 ? 15.928 -9.368 -12.656 1.00 59.41 134 ASP A CA 1
ATOM 1046 C C . ASP A 1 134 ? 14.672 -8.760 -12.030 1.00 59.41 134 ASP A C 1
ATOM 1048 O O . ASP A 1 134 ? 14.401 -8.991 -10.855 1.00 59.41 134 ASP A O 1
ATOM 1052 N N . GLN A 1 135 ? 13.961 -7.875 -12.735 1.00 58.72 135 GLN A N 1
ATOM 1053 C CA . GLN A 1 135 ? 12.822 -7.145 -12.164 1.00 58.72 135 GLN A CA 1
ATOM 1054 C C . GLN A 1 135 ? 11.728 -8.105 -11.663 1.00 58.72 135 GLN A C 1
ATOM 1056 O O . GLN A 1 135 ? 10.904 -7.719 -10.836 1.00 58.72 135 GLN A O 1
ATOM 1061 N N . ARG A 1 136 ? 11.781 -9.387 -12.066 1.00 62.16 136 ARG A N 1
ATOM 1062 C CA . ARG A 1 136 ? 11.067 -10.494 -11.412 1.00 62.16 136 ARG A CA 1
ATOM 1063 C C . ARG A 1 136 ? 11.294 -10.529 -9.905 1.00 62.16 136 ARG A C 1
ATOM 1065 O O . ARG A 1 136 ? 10.346 -10.731 -9.160 1.00 62.16 136 ARG A O 1
ATOM 1072 N N . MET A 1 137 ? 12.530 -10.335 -9.458 1.00 65.44 137 MET A N 1
ATOM 1073 C CA . MET A 1 137 ? 12.902 -10.295 -8.051 1.00 65.44 137 MET A CA 1
ATOM 1074 C C . MET A 1 137 ? 12.212 -9.134 -7.341 1.00 65.44 137 MET A C 1
ATOM 1076 O O . MET A 1 137 ? 11.690 -9.354 -6.261 1.00 65.44 137 MET A O 1
ATOM 1080 N N . VAL A 1 138 ? 12.102 -7.955 -7.966 1.00 70.62 138 VAL A N 1
ATOM 1081 C CA . VAL A 1 138 ? 11.403 -6.798 -7.374 1.00 70.62 138 VAL A CA 1
ATOM 1082 C C . VAL A 1 138 ? 9.909 -7.065 -7.254 1.00 70.62 138 VAL A C 1
ATOM 1084 O O . VAL A 1 138 ? 9.356 -6.905 -6.173 1.00 70.62 138 VAL A O 1
ATOM 1087 N N . VAL A 1 139 ? 9.253 -7.525 -8.325 1.00 75.44 139 VAL A N 1
ATOM 1088 C CA . VAL A 1 139 ? 7.816 -7.841 -8.282 1.00 75.44 139 VAL A CA 1
ATOM 1089 C C . VAL A 1 139 ? 7.543 -8.937 -7.253 1.00 75.44 139 VAL A C 1
ATOM 1091 O O . VAL A 1 139 ? 6.690 -8.764 -6.391 1.00 75.44 139 VAL A O 1
ATOM 1094 N N . ASN A 1 140 ? 8.307 -10.031 -7.274 1.00 76.44 140 ASN A N 1
ATOM 1095 C CA . ASN A 1 140 ? 8.148 -11.116 -6.305 1.00 76.44 140 ASN A CA 1
ATOM 1096 C C . ASN A 1 140 ? 8.429 -10.651 -4.872 1.00 76.44 140 ASN A C 1
ATOM 1098 O O . ASN A 1 140 ? 7.711 -11.037 -3.958 1.00 76.44 140 ASN A O 1
ATOM 1102 N N . GLN A 1 141 ? 9.443 -9.811 -4.664 1.00 76.62 141 GLN A N 1
ATOM 1103 C CA . GLN A 1 141 ? 9.786 -9.278 -3.349 1.00 76.62 141 GLN A CA 1
ATOM 1104 C C . GLN A 1 141 ? 8.684 -8.360 -2.824 1.00 76.62 141 GLN A C 1
ATOM 1106 O O . GLN A 1 141 ? 8.295 -8.517 -1.669 1.00 76.62 141 GLN A O 1
ATOM 1111 N N . LEU A 1 142 ? 8.134 -7.474 -3.661 1.00 78.38 142 LEU A N 1
ATOM 1112 C CA . LEU A 1 142 ? 6.993 -6.621 -3.317 1.00 78.38 142 LEU A CA 1
ATOM 1113 C C . LEU A 1 142 ? 5.763 -7.465 -2.965 1.00 78.38 142 LEU A C 1
ATOM 1115 O O . LEU A 1 142 ? 5.149 -7.246 -1.925 1.00 78.38 142 LEU A O 1
ATOM 1119 N N . LEU A 1 143 ? 5.451 -8.472 -3.786 1.00 83.25 143 LEU A N 1
ATOM 1120 C CA . LEU A 1 143 ? 4.308 -9.366 -3.581 1.00 83.25 143 LEU A CA 1
ATOM 1121 C C . LEU A 1 143 ? 4.498 -10.365 -2.428 1.00 83.25 143 LEU A C 1
ATOM 1123 O O . LEU A 1 143 ? 3.524 -10.938 -1.953 1.00 83.25 143 LEU A O 1
ATOM 1127 N N . SER A 1 144 ? 5.730 -10.585 -1.964 1.00 84.88 144 SER A N 1
ATOM 1128 C CA . SER A 1 144 ? 6.013 -11.440 -0.804 1.00 84.88 144 SER A CA 1
ATOM 1129 C C . SER A 1 144 ? 5.856 -10.729 0.542 1.00 84.88 144 SER A C 1
ATOM 1131 O O . SER A 1 144 ? 5.850 -11.391 1.581 1.00 84.88 144 SER A O 1
ATOM 1133 N N . GLN A 1 145 ? 5.760 -9.395 0.552 1.00 87.56 145 GLN A N 1
ATOM 1134 C CA . GLN A 1 145 ? 5.562 -8.651 1.793 1.00 87.56 145 GLN A CA 1
ATOM 1135 C C . GLN A 1 145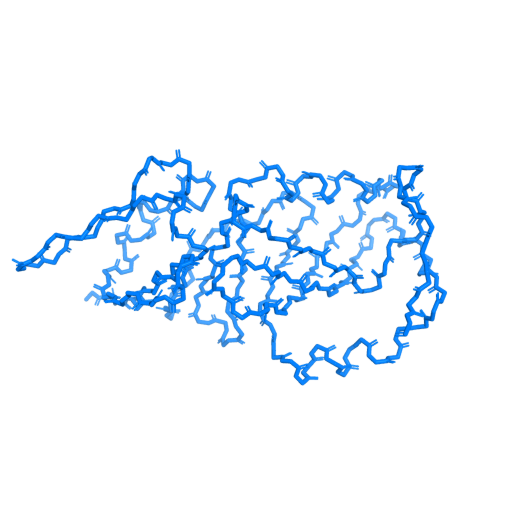 ? 4.098 -8.740 2.239 1.00 87.56 145 GLN A C 1
ATOM 1137 O O . GLN A 1 145 ? 3.200 -8.713 1.403 1.00 87.56 145 GLN A O 1
ATOM 1142 N N . PRO A 1 146 ? 3.819 -8.766 3.553 1.00 90.56 146 PRO A N 1
ATOM 1143 C CA . PRO A 1 146 ? 2.446 -8.690 4.053 1.00 90.56 146 PRO A CA 1
ATOM 1144 C C . PRO A 1 146 ? 1.822 -7.305 3.826 1.00 90.56 146 PRO A C 1
ATOM 1146 O O . PRO A 1 146 ? 0.603 -7.184 3.726 1.00 90.56 146 PRO A O 1
ATOM 1149 N N . ALA A 1 147 ? 2.651 -6.261 3.748 1.00 94.00 147 ALA A N 1
ATOM 1150 C CA . ALA A 1 147 ? 2.224 -4.892 3.516 1.00 94.00 147 ALA A CA 1
ATOM 1151 C C . ALA A 1 147 ? 3.132 -4.203 2.496 1.00 94.00 147 ALA A C 1
ATOM 1153 O O . ALA A 1 147 ? 4.350 -4.385 2.533 1.00 94.00 147 ALA A O 1
ATOM 1154 N N . LEU A 1 148 ? 2.549 -3.350 1.656 1.00 93.38 148 LEU A N 1
ATOM 1155 C CA . LEU A 1 148 ? 3.289 -2.361 0.880 1.00 93.38 148 LEU A CA 1
ATOM 1156 C C . LEU A 1 148 ? 3.091 -0.982 1.504 1.00 93.38 148 LEU A C 1
ATOM 1158 O O . LEU A 1 148 ? 1.962 -0.542 1.707 1.00 93.38 148 LEU A O 1
ATOM 1162 N N . LEU A 1 149 ? 4.197 -0.316 1.816 1.00 94.38 149 LEU A N 1
ATOM 1163 C CA . LEU A 1 149 ? 4.201 1.042 2.344 1.00 94.38 149 LEU A CA 1
ATOM 1164 C C . LEU A 1 149 ? 4.236 2.045 1.189 1.00 94.38 149 LEU A C 1
ATOM 1166 O O . LEU A 1 149 ? 5.053 1.897 0.285 1.00 94.38 149 LEU A O 1
ATOM 1170 N N . ALA A 1 150 ? 3.404 3.080 1.256 1.00 95.50 150 ALA A N 1
ATOM 1171 C CA . ALA A 1 150 ? 3.438 4.226 0.357 1.00 95.50 150 ALA A CA 1
ATOM 1172 C C . ALA A 1 150 ? 3.261 5.529 1.146 1.00 95.50 150 ALA A C 1
ATOM 1174 O O . ALA A 1 150 ? 2.475 5.591 2.090 1.00 95.50 150 ALA A O 1
ATOM 1175 N N . ARG A 1 151 ? 3.968 6.587 0.754 1.00 95.81 151 ARG A N 1
ATOM 1176 C CA . ARG A 1 151 ? 3.692 7.947 1.219 1.00 95.81 151 ARG A CA 1
ATOM 1177 C C . ARG A 1 151 ? 2.387 8.445 0.623 1.00 95.81 151 ARG A C 1
ATOM 1179 O O . ARG A 1 151 ? 2.074 8.149 -0.529 1.00 95.81 151 ARG A O 1
ATOM 1186 N N . ARG A 1 152 ? 1.648 9.226 1.402 1.00 95.69 152 ARG A N 1
ATOM 1187 C CA . ARG A 1 152 ? 0.458 9.924 0.911 1.00 95.69 152 ARG A CA 1
ATOM 1188 C C . ARG A 1 152 ? 0.834 11.014 -0.094 1.00 95.69 152 ARG A C 1
ATOM 1190 O O . ARG A 1 152 ? 1.943 11.542 -0.059 1.00 95.69 152 ARG A O 1
ATOM 1197 N N . GLU A 1 153 ? -0.112 11.377 -0.955 1.00 93.12 153 GLU A N 1
ATOM 1198 C CA . GLU A 1 153 ? 0.082 12.417 -1.974 1.00 93.12 153 GLU A CA 1
ATOM 1199 C C . GLU A 1 153 ? 0.395 13.792 -1.366 1.00 93.12 153 GLU A C 1
ATOM 1201 O O . GLU A 1 153 ? 1.166 14.556 -1.933 1.00 93.12 153 GLU A O 1
ATOM 1206 N N . ASP A 1 154 ? -0.152 14.093 -0.191 1.00 92.25 154 ASP A N 1
ATOM 1207 C CA . ASP A 1 154 ? 0.080 15.337 0.547 1.00 92.25 154 ASP A CA 1
ATOM 1208 C C . ASP A 1 154 ? 1.392 15.338 1.357 1.00 92.25 154 ASP A C 1
ATOM 1210 O O . ASP A 1 154 ? 1.669 16.308 2.060 1.00 92.25 154 ASP A O 1
ATOM 1214 N N . ASP A 1 155 ? 2.187 14.259 1.284 1.00 89.69 155 ASP A N 1
ATOM 1215 C CA . ASP A 1 155 ? 3.361 13.982 2.126 1.00 89.69 155 ASP A CA 1
ATOM 1216 C C . ASP A 1 155 ? 3.062 13.994 3.646 1.00 89.69 155 ASP A C 1
ATOM 1218 O O . ASP A 1 155 ? 3.975 13.959 4.476 1.00 89.69 155 ASP A O 1
ATOM 1222 N N . LYS A 1 156 ? 1.780 13.972 4.038 1.00 92.44 156 LYS A N 1
ATOM 1223 C CA . LYS A 1 156 ? 1.313 14.047 5.429 1.00 92.44 156 LYS A CA 1
ATOM 1224 C C . LYS A 1 156 ? 0.847 12.693 5.925 1.00 92.44 156 LYS A C 1
ATOM 1226 O O . LYS A 1 156 ? -0.307 12.496 6.306 1.00 92.44 156 LYS A O 1
ATOM 1231 N N . GLY A 1 157 ? 1.784 11.752 5.941 1.00 94.38 157 GLY A N 1
ATOM 1232 C CA . GLY A 1 157 ? 1.608 10.430 6.525 1.00 94.38 157 GLY A CA 1
ATOM 1233 C C . GLY A 1 157 ? 1.842 9.297 5.536 1.00 94.38 157 GLY A C 1
ATOM 1234 O O . GLY A 1 157 ? 2.596 9.436 4.572 1.00 94.38 157 GLY A O 1
ATOM 1235 N N . MET A 1 158 ? 1.245 8.145 5.822 1.00 96.69 158 MET A N 1
ATOM 1236 C CA . MET A 1 158 ? 1.567 6.881 5.164 1.00 96.69 158 MET A CA 1
ATOM 1237 C C . MET A 1 158 ? 0.318 6.048 4.914 1.00 96.69 158 MET A C 1
ATOM 1239 O O . MET A 1 158 ? -0.600 6.018 5.730 1.00 96.69 158 MET A O 1
ATOM 1243 N N . THR A 1 159 ? 0.348 5.288 3.833 1.00 97.12 159 THR A N 1
ATOM 1244 C CA . THR A 1 159 ? -0.655 4.294 3.480 1.00 97.12 159 THR A CA 1
ATOM 1245 C C . THR A 1 159 ? 0.002 2.916 3.440 1.00 97.12 159 THR A C 1
ATOM 1247 O O . THR A 1 159 ? 1.065 2.723 2.852 1.00 97.12 159 THR A O 1
ATOM 1250 N N . LEU A 1 160 ? -0.624 1.951 4.105 1.00 97.19 160 LEU A N 1
ATOM 1251 C CA . LEU A 1 160 ? -0.212 0.555 4.187 1.00 97.19 160 LEU A CA 1
ATOM 1252 C C . LEU A 1 160 ? -1.213 -0.288 3.402 1.00 97.19 160 LEU A C 1
ATOM 1254 O O . LEU A 1 160 ? -2.345 -0.474 3.844 1.00 97.19 160 LEU A O 1
ATOM 1258 N N . LEU A 1 161 ? -0.805 -0.807 2.251 1.00 97.31 161 LEU A N 1
ATOM 1259 C CA . LEU A 1 161 ? -1.631 -1.670 1.412 1.00 97.31 161 LEU A CA 1
ATOM 1260 C C . LEU A 1 161 ? -1.464 -3.117 1.876 1.00 97.31 161 LEU A C 1
ATOM 1262 O O . LEU A 1 161 ? -0.334 -3.588 2.014 1.00 97.31 161 LEU A O 1
ATOM 1266 N N . ASN A 1 162 ? -2.564 -3.834 2.097 1.00 97.38 162 ASN A N 1
ATOM 1267 C CA . ASN A 1 162 ? -2.522 -5.251 2.440 1.00 97.38 162 ASN A CA 1
ATOM 1268 C C . ASN A 1 162 ? -2.375 -6.088 1.167 1.00 97.38 162 ASN A C 1
ATOM 1270 O O . ASN A 1 162 ? -3.326 -6.241 0.400 1.00 97.38 162 ASN A O 1
ATOM 1274 N N . ILE A 1 163 ? -1.193 -6.667 0.960 1.00 95.38 163 ILE A N 1
ATOM 1275 C CA . ILE A 1 163 ? -0.886 -7.436 -0.253 1.00 95.38 163 ILE A CA 1
ATOM 1276 C C . ILE A 1 163 ? -1.760 -8.690 -0.379 1.00 95.38 163 ILE A C 1
ATOM 1278 O O . ILE A 1 163 ? -2.058 -9.110 -1.494 1.00 95.38 163 ILE A O 1
ATOM 1282 N N . ALA A 1 164 ? -2.265 -9.239 0.732 1.00 95.19 164 ALA A N 1
ATOM 1283 C CA . ALA A 1 164 ? -3.202 -10.364 0.691 1.00 95.19 164 ALA A CA 1
ATOM 1284 C C . ALA A 1 164 ? -4.531 -10.022 -0.011 1.00 95.19 164 ALA A C 1
ATOM 1286 O O . ALA A 1 164 ? -5.244 -10.925 -0.438 1.00 95.19 164 ALA A O 1
ATOM 1287 N N . ASN A 1 165 ? -4.854 -8.731 -0.136 1.00 96.94 165 ASN A N 1
ATOM 1288 C CA . ASN A 1 165 ? -6.052 -8.227 -0.804 1.00 96.94 165 ASN A CA 1
ATOM 1289 C C . ASN A 1 165 ? -5.768 -7.640 -2.195 1.00 96.94 165 ASN A C 1
ATOM 1291 O O . ASN A 1 165 ? -6.670 -7.059 -2.799 1.00 96.94 165 ASN A O 1
ATOM 1295 N N . LEU A 1 166 ? -4.542 -7.774 -2.711 1.00 96.25 166 LEU A N 1
ATOM 1296 C CA . LEU A 1 166 ? -4.165 -7.297 -4.038 1.00 96.25 166 LEU A CA 1
ATOM 1297 C C . LEU A 1 166 ? -4.774 -8.189 -5.126 1.00 96.25 166 LEU A C 1
ATOM 1299 O O . LEU A 1 166 ? -4.442 -9.366 -5.246 1.00 96.25 166 LEU A O 1
ATOM 1303 N N . ALA A 1 167 ? -5.650 -7.607 -5.938 1.00 95.19 167 ALA A N 1
ATOM 1304 C CA . ALA A 1 167 ? -6.289 -8.262 -7.073 1.00 95.19 167 ALA A CA 1
ATOM 1305 C C . ALA A 1 167 ? -5.465 -8.114 -8.359 1.00 95.19 167 ALA A C 1
ATOM 1307 O O . ALA A 1 167 ? -5.354 -9.062 -9.139 1.00 95.19 167 ALA A O 1
ATOM 1308 N N . ARG A 1 168 ? -4.875 -6.934 -8.590 1.00 93.75 168 ARG A N 1
ATOM 1309 C CA . ARG A 1 168 ? -4.067 -6.654 -9.783 1.00 93.75 168 ARG A CA 1
ATOM 1310 C C . ARG A 1 168 ? -2.962 -5.647 -9.489 1.00 93.75 168 ARG A C 1
ATOM 1312 O O . ARG A 1 168 ? -3.155 -4.698 -8.735 1.00 93.75 168 ARG A O 1
ATOM 1319 N N . LEU A 1 169 ? -1.814 -5.853 -10.130 1.00 91.81 169 LEU A N 1
ATOM 1320 C CA . LEU A 1 169 ? -0.690 -4.925 -10.127 1.00 91.81 169 LEU A CA 1
ATOM 1321 C C . LEU A 1 169 ? -0.210 -4.721 -11.562 1.00 91.81 169 LEU A C 1
ATOM 1323 O O . LEU A 1 169 ? 0.125 -5.695 -12.238 1.00 91.81 169 LEU A O 1
ATOM 1327 N N . THR A 1 170 ? -0.169 -3.474 -12.020 1.00 91.12 170 THR A N 1
ATOM 1328 C CA . THR A 1 170 ? 0.251 -3.141 -13.390 1.00 91.12 170 THR A CA 1
ATOM 1329 C C . THR A 1 170 ? 1.355 -2.097 -13.363 1.00 91.12 170 THR A C 1
ATOM 1331 O O . THR A 1 170 ? 1.171 -1.045 -12.765 1.00 91.12 170 THR A O 1
ATOM 1334 N N . PHE A 1 171 ? 2.485 -2.382 -14.012 1.00 88.06 171 PHE A N 1
ATOM 1335 C CA . PHE A 1 171 ? 3.666 -1.514 -14.046 1.00 88.06 171 PHE A CA 1
ATOM 1336 C C . PHE A 1 171 ? 3.746 -0.722 -15.352 1.00 88.06 171 PHE A C 1
ATOM 1338 O O . PHE A 1 171 ? 3.512 -1.273 -16.431 1.00 88.06 171 PHE A O 1
ATOM 1345 N N . TYR A 1 172 ? 4.144 0.543 -15.239 1.00 88.25 172 TYR A N 1
ATOM 1346 C CA . TYR A 1 172 ? 4.300 1.488 -16.335 1.00 88.25 172 TYR A CA 1
ATOM 1347 C C . TYR A 1 172 ? 5.630 2.258 -16.189 1.00 88.25 172 TYR A C 1
ATOM 1349 O O . TYR A 1 172 ? 5.804 2.989 -15.214 1.00 88.25 172 TYR A O 1
ATOM 1357 N N . PRO A 1 173 ? 6.572 2.136 -17.141 1.00 83.44 173 PRO A N 1
ATOM 1358 C CA . PRO A 1 173 ? 6.569 1.154 -18.220 1.00 83.44 173 PRO A CA 1
ATOM 1359 C C . PRO A 1 173 ? 6.615 -0.283 -17.689 1.00 83.44 173 PRO A C 1
ATOM 1361 O O . PRO A 1 173 ? 7.019 -0.546 -16.556 1.00 83.44 173 PRO A O 1
ATOM 1364 N N . GLY A 1 174 ? 6.232 -1.231 -18.545 1.00 80.31 174 GLY A N 1
ATOM 1365 C CA . GLY A 1 174 ? 6.505 -2.639 -18.284 1.00 80.31 174 GLY A CA 1
ATOM 1366 C C . GLY A 1 174 ? 8.016 -2.917 -18.208 1.00 80.31 174 GLY A C 1
ATOM 1367 O O . GLY A 1 174 ? 8.829 -2.093 -18.635 1.00 80.31 174 GLY A O 1
ATOM 1368 N N . PRO A 1 175 ? 8.418 -4.093 -17.704 1.00 77.31 175 PRO A N 1
ATOM 1369 C CA . PRO A 1 175 ? 9.828 -4.412 -17.521 1.00 77.31 175 PRO A CA 1
ATOM 1370 C C . PRO A 1 175 ? 10.616 -4.420 -18.851 1.00 77.31 175 PRO A C 1
ATOM 1372 O O . PRO A 1 175 ? 10.058 -4.848 -19.870 1.00 77.31 175 PRO A O 1
ATOM 1375 N N . PRO A 1 176 ? 11.915 -4.042 -18.863 1.00 75.44 176 PRO A N 1
ATOM 1376 C CA . PRO A 1 176 ? 12.787 -4.124 -20.040 1.00 75.44 176 PRO A CA 1
ATOM 1377 C C . PRO A 1 176 ? 12.796 -5.511 -20.691 1.00 75.44 176 PRO A C 1
ATOM 1379 O O . PRO A 1 176 ? 12.727 -5.642 -21.909 1.00 75.44 176 PRO A O 1
ATOM 1382 N N . GLU A 1 177 ? 12.796 -6.569 -19.878 1.00 75.69 177 GLU A N 1
ATOM 1383 C CA . GLU A 1 177 ? 12.790 -7.964 -20.328 1.00 75.69 177 GLU A CA 1
ATOM 1384 C C . GLU A 1 177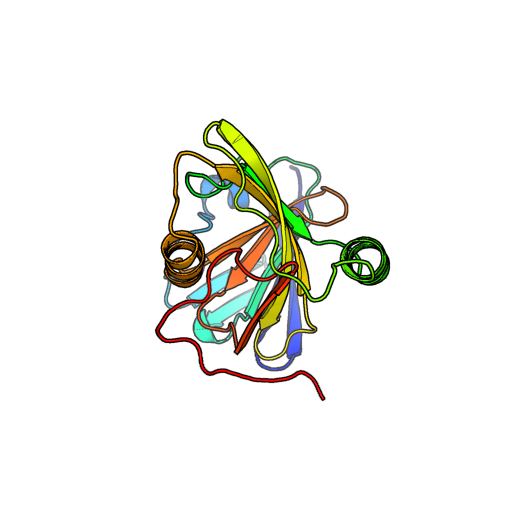 ? 11.481 -8.663 -19.951 1.00 75.69 177 GLU A C 1
ATOM 1386 O O . GLU A 1 177 ? 10.872 -8.393 -18.912 1.00 75.69 177 GLU A O 1
ATOM 1391 N N . ARG A 1 178 ? 10.961 -9.527 -20.835 1.00 76.69 178 ARG A N 1
ATOM 1392 C CA . ARG A 1 178 ? 9.680 -10.209 -20.589 1.00 76.69 178 ARG A CA 1
ATOM 1393 C C . ARG A 1 178 ? 9.948 -11.402 -19.681 1.00 76.69 178 ARG A C 1
ATOM 1395 O O . ARG A 1 178 ? 10.788 -12.228 -20.039 1.00 76.69 178 ARG A O 1
ATOM 1402 N N . PRO A 1 179 ? 9.225 -11.559 -18.557 1.00 77.19 179 PRO A N 1
ATOM 1403 C CA . PRO A 1 179 ? 9.296 -12.802 -17.812 1.00 77.19 179 PRO A CA 1
ATOM 1404 C C . PRO A 1 179 ? 8.922 -13.975 -18.723 1.00 77.19 179 PRO A C 1
ATOM 1406 O O . PRO A 1 179 ? 7.935 -13.914 -19.447 1.00 77.19 179 PRO A O 1
ATOM 1409 N N . THR A 1 180 ? 9.694 -15.056 -18.683 1.00 79.38 180 THR A N 1
ATOM 1410 C CA . THR A 1 180 ? 9.483 -16.265 -19.496 1.00 79.38 180 THR A CA 1
ATOM 1411 C C . THR A 1 180 ? 8.174 -16.969 -19.151 1.00 79.38 180 THR A C 1
ATOM 1413 O O . THR A 1 180 ? 7.659 -17.737 -19.952 1.00 79.38 180 THR A O 1
ATOM 1416 N N . THR A 1 181 ? 7.634 -16.700 -17.963 1.00 80.56 181 THR A N 1
ATOM 1417 C CA . THR A 1 181 ? 6.333 -17.174 -17.487 1.00 80.56 181 THR A CA 1
ATOM 1418 C C . THR A 1 181 ? 5.171 -16.271 -17.908 1.00 80.56 181 THR A C 1
ATOM 1420 O O . THR A 1 181 ? 4.019 -16.661 -17.736 1.00 80.56 181 THR A O 1
ATOM 1423 N N . ALA A 1 182 ? 5.437 -15.068 -18.434 1.00 83.44 182 ALA A N 1
ATOM 1424 C CA . ALA A 1 182 ? 4.390 -14.128 -18.814 1.00 83.44 182 ALA A CA 1
ATOM 1425 C C . ALA A 1 182 ? 3.696 -14.581 -20.101 1.00 83.44 182 ALA A C 1
ATOM 1427 O O . ALA A 1 182 ? 4.347 -14.899 -21.099 1.00 83.44 182 ALA A O 1
ATOM 1428 N N . TRP A 1 183 ? 2.366 -14.558 -20.092 1.00 86.19 183 TRP A N 1
ATOM 1429 C CA . TRP A 1 183 ? 1.579 -14.858 -21.282 1.00 86.19 183 TRP A CA 1
ATOM 1430 C C . TRP A 1 183 ? 1.681 -13.692 -22.275 1.00 86.19 183 TRP A C 1
ATOM 1432 O O . TRP A 1 183 ? 1.565 -12.532 -21.868 1.00 86.19 183 TRP A O 1
ATOM 1442 N N . PRO A 1 184 ? 1.922 -13.954 -23.572 1.00 83.56 184 PRO A N 1
ATOM 1443 C CA . PRO A 1 184 ? 1.884 -12.904 -24.576 1.00 83.56 184 PRO A CA 1
ATOM 1444 C C . PRO A 1 184 ? 0.440 -12.418 -24.738 1.00 83.56 184 PRO A C 1
ATOM 1446 O O . PRO A 1 184 ? -0.465 -13.214 -24.971 1.00 83.56 184 PRO A O 1
ATOM 1449 N N . ALA A 1 185 ? 0.235 -11.110 -24.627 1.00 83.75 185 ALA A N 1
ATOM 1450 C CA . ALA A 1 185 ? -1.059 -10.468 -24.808 1.00 83.75 185 ALA A CA 1
ATOM 1451 C C . ALA A 1 185 ? -0.892 -9.164 -25.597 1.00 83.75 185 ALA A C 1
ATOM 1453 O O . ALA A 1 185 ? 0.204 -8.597 -25.648 1.00 83.75 185 ALA A O 1
ATOM 1454 N N . GLN A 1 186 ? -1.981 -8.708 -26.208 1.00 76.69 186 GLN A N 1
ATOM 1455 C CA . GLN A 1 186 ? -2.106 -7.391 -26.825 1.00 76.69 186 GLN A CA 1
ATOM 1456 C C . GLN A 1 186 ? -3.200 -6.626 -26.085 1.00 76.69 186 GLN A C 1
ATOM 1458 O O . GLN A 1 186 ? -4.216 -7.217 -25.715 1.00 76.69 186 GLN A O 1
ATOM 1463 N N . SER A 1 187 ? -2.977 -5.335 -25.846 1.00 67.56 187 SER A N 1
ATOM 1464 C CA . SER A 1 187 ? -4.033 -4.449 -25.358 1.00 67.56 187 SER A CA 1
ATOM 1465 C C . SER A 1 187 ? -5.097 -4.313 -26.448 1.00 67.56 187 SER A C 1
ATOM 1467 O O . SER A 1 187 ? -4.742 -4.165 -27.620 1.00 67.56 187 SER A O 1
ATOM 1469 N N . VAL A 1 188 ? -6.370 -4.407 -26.062 1.00 49.62 188 VAL A N 1
ATOM 1470 C CA . VAL A 1 188 ? -7.533 -4.228 -26.949 1.00 49.62 188 VAL A CA 1
ATOM 1471 C C . VAL A 1 188 ? -8.044 -2.803 -26.826 1.00 49.62 188 VAL A C 1
ATOM 1473 O O . VAL A 1 188 ? -8.037 -2.300 -25.679 1.00 49.62 188 VAL A O 1
#

Radius of gyration: 17.66 Å; chains: 1; bounding box: 41×33×53 Å

Foldseek 3Di:
DFKKWKWFQFLQQDIDIDIDHLVCCLVPPDLLCQLVDQWDWDDDPVDIDIGGSLGGQKMFIFAQDDSPHDAPAQWPAKAWDDPVVLCVVQVPQDPAADDDDAQQDKDKKWKWWDFRNDDITIMITIGHRHHVPVCVCVVVVCLPGQWDWHQYPVNRGIMTGGSSRTPDMDIGPDHNDDPPPDDDDDDD

pLDDT: mean 88.29, std 10.98, range [49.62, 98.44]

Secondary structure (DSSP, 8-state):
--EEEEEEEETTS-EEEEEEEHHHHHHH--HHHHTTSSEEEEEETTEEEEEEGGGEEEEEEE-SS---PPPPTTEEEEEE--HHHHHHHHTT--SSPPPPPPTT-EEEEEEEEEETTSPPEEEEEEEE--SS--HHHHHHHHHHSSEEEEE-TTSSEEEEEEGGGEEEEEEESPPSS--TTSPP----